Protein AF-A0A8H6Y3A5-F1 (afdb_monomer_lite)

Radius of gyration: 27.06 Å; chains: 1; bounding box: 66×63×68 Å

Sequence (210 aa):
MTRGRFCDFASTPTLYLATLLNFTSILEPTEIQCPPTAQQCVATTQTPPRKKSRDREHKKQVTPEEKEAAKTKRSATEVLQEKKEEWAAGLKPWTGDERMRWPLGTLALFKADAKGAFKLTEAEMLTLPHESIPNSGKSYSYYALSDVKALARRKFLAGASLVDLSADSHVLENAGVQKKHTDNGQRNRGNWGDASTAVRNAVKRARATT

pLDDT: mean 78.1, std 16.85, range [40.88, 96.81]

Structure (mmCIF, N/CA/C/O backbone):
data_AF-A0A8H6Y3A5-F1
#
_entry.id   AF-A0A8H6Y3A5-F1
#
loop_
_atom_site.group_PDB
_atom_site.id
_atom_site.type_symbol
_atom_site.label_atom_id
_atom_site.label_alt_id
_atom_site.label_comp_id
_atom_site.label_asym_id
_atom_site.label_entity_id
_atom_site.label_seq_id
_atom_site.pdbx_PDB_ins_code
_atom_site.Cartn_x
_atom_site.Cartn_y
_atom_site.Cartn_z
_atom_site.occupancy
_atom_site.B_iso_or_equiv
_atom_site.auth_seq_id
_atom_site.auth_comp_id
_atom_site.auth_asym_id
_atom_site.auth_atom_id
_atom_site.pdbx_PDB_model_num
ATOM 1 N N . MET A 1 1 ? -32.053 38.744 0.499 1.00 43.59 1 MET A N 1
ATOM 2 C CA . MET A 1 1 ? -32.072 37.370 1.049 1.00 43.59 1 MET A CA 1
ATOM 3 C C . MET A 1 1 ? -30.645 36.839 1.109 1.00 43.59 1 MET A C 1
ATOM 5 O O . MET A 1 1 ? -29.823 37.186 0.273 1.00 43.59 1 MET A O 1
ATOM 9 N N . THR A 1 2 ? -30.346 36.150 2.199 1.00 44.44 2 THR A N 1
ATOM 10 C CA . THR A 1 2 ? -29.063 35.971 2.900 1.00 44.44 2 THR A CA 1
ATOM 11 C C . THR A 1 2 ? -27.990 35.168 2.147 1.00 44.44 2 THR A C 1
ATOM 13 O O . THR A 1 2 ? -28.204 34.017 1.785 1.00 44.44 2 THR A O 1
ATOM 16 N N . ARG A 1 3 ? -26.786 35.747 2.001 1.00 50.41 3 ARG A N 1
ATOM 17 C CA . ARG A 1 3 ? -25.539 35.034 1.666 1.00 50.41 3 ARG A CA 1
ATOM 18 C C . ARG A 1 3 ? -24.892 34.525 2.961 1.00 50.41 3 ARG A C 1
ATOM 20 O O . ARG A 1 3 ? -24.427 35.332 3.762 1.00 50.41 3 ARG A O 1
ATOM 27 N N . GLY A 1 4 ? -24.872 33.209 3.165 1.00 47.25 4 GLY A N 1
ATOM 28 C CA . GLY A 1 4 ? -24.188 32.556 4.285 1.00 47.25 4 GLY A CA 1
ATOM 29 C C . GLY A 1 4 ? -22.757 32.162 3.917 1.00 47.25 4 GLY A C 1
ATOM 30 O O . GLY A 1 4 ? -22.553 31.339 3.032 1.00 47.25 4 GLY A O 1
ATOM 31 N N . ARG A 1 5 ? -21.776 32.770 4.596 1.00 52.72 5 ARG A N 1
ATOM 32 C CA . ARG A 1 5 ? -20.351 32.400 4.583 1.00 52.72 5 ARG A CA 1
ATOM 33 C C . ARG A 1 5 ? -20.137 31.160 5.459 1.00 52.72 5 ARG A C 1
ATOM 35 O O . ARG A 1 5 ? -20.583 31.157 6.603 1.00 52.72 5 ARG A O 1
ATOM 42 N N . PHE A 1 6 ? -19.427 30.155 4.949 1.00 52.06 6 PHE A N 1
ATOM 43 C CA . PHE A 1 6 ? -18.889 29.046 5.742 1.00 52.06 6 PHE A CA 1
ATOM 44 C C . PHE A 1 6 ? -17.458 29.397 6.159 1.00 52.06 6 PHE A C 1
ATOM 46 O O . PHE A 1 6 ? -16.628 29.704 5.307 1.00 52.06 6 PHE A O 1
ATOM 53 N N . CYS A 1 7 ? -17.201 29.402 7.465 1.00 51.91 7 CYS A N 1
ATOM 54 C CA . CYS A 1 7 ? -15.904 29.707 8.056 1.00 51.91 7 CYS A CA 1
ATOM 55 C C . CYS A 1 7 ? -15.127 28.418 8.353 1.00 51.91 7 CYS A C 1
ATOM 57 O O . CYS A 1 7 ? -15.645 27.525 9.021 1.00 51.91 7 CYS A O 1
ATOM 59 N N . ASP A 1 8 ? -13.894 28.384 7.860 1.00 43.78 8 ASP A N 1
ATOM 60 C CA . ASP A 1 8 ? -12.636 28.000 8.511 1.00 43.78 8 ASP A CA 1
ATOM 61 C C . ASP A 1 8 ? -12.673 27.014 9.693 1.00 43.78 8 ASP A C 1
ATOM 63 O O . ASP A 1 8 ? -13.077 27.319 10.818 1.00 43.78 8 ASP A O 1
ATOM 67 N N . PHE A 1 9 ? -12.113 25.837 9.415 1.00 49.28 9 PHE A N 1
ATOM 68 C CA . PHE A 1 9 ? -11.740 24.785 10.351 1.00 49.28 9 PHE A CA 1
ATOM 69 C C . PHE A 1 9 ? -10.460 25.192 11.100 1.00 49.28 9 PHE A C 1
ATOM 71 O O . PHE A 1 9 ? -9.376 25.269 10.522 1.00 49.28 9 PHE A O 1
ATOM 78 N N . ALA A 1 10 ? -10.593 25.497 12.392 1.00 49.38 10 ALA A N 1
ATOM 79 C CA . ALA A 1 10 ? -9.485 25.895 13.249 1.00 49.38 10 ALA A CA 1
ATOM 80 C C . ALA A 1 10 ? -8.612 24.688 13.635 1.00 49.38 10 ALA A C 1
ATOM 82 O O . ALA A 1 10 ? -9.059 23.755 14.300 1.00 49.38 10 ALA A O 1
ATOM 83 N N . SER A 1 11 ? -7.347 24.768 13.227 1.00 50.06 11 SER A N 1
ATOM 84 C CA . SER A 1 11 ? -6.227 23.913 13.616 1.00 50.06 11 SER A CA 1
ATOM 85 C C . SER A 1 11 ? -5.935 24.035 15.116 1.00 50.06 11 SER A C 1
ATOM 87 O O . SER A 1 11 ? -5.647 25.125 15.609 1.00 50.06 11 SER A O 1
ATOM 89 N N . THR A 1 12 ? -5.975 22.925 15.849 1.00 63.66 12 THR A N 1
ATOM 90 C CA . THR A 1 12 ? -5.508 22.850 17.243 1.00 63.66 12 THR A CA 1
ATOM 91 C C . THR A 1 12 ? -3.985 22.669 17.301 1.00 63.66 12 THR A C 1
ATOM 93 O O . THR A 1 12 ? -3.463 21.854 16.540 1.00 63.66 12 THR A O 1
ATOM 96 N N . PRO A 1 13 ? -3.261 23.370 18.196 1.00 57.88 13 PRO A N 1
ATOM 97 C CA . PRO A 1 13 ? -1.820 23.201 18.363 1.00 57.88 13 PRO A CA 1
ATOM 98 C C . PRO A 1 13 ? -1.478 21.989 19.242 1.00 57.88 13 PRO A C 1
ATOM 100 O O . PRO A 1 13 ? -1.982 21.834 20.355 1.00 57.88 13 PRO A O 1
ATOM 103 N N . THR A 1 14 ? -0.590 21.143 18.726 1.00 60.59 14 THR A N 1
ATOM 104 C CA . THR A 1 14 ? 0.021 20.000 19.411 1.00 60.59 14 THR A CA 1
ATOM 105 C C . THR A 1 14 ? 1.052 20.489 20.430 1.00 60.59 14 THR A C 1
ATOM 107 O O . THR A 1 14 ? 1.975 21.224 20.080 1.00 60.59 14 THR A O 1
ATOM 110 N N . LEU A 1 15 ? 0.909 20.074 21.690 1.00 53.75 15 LEU A N 1
ATOM 111 C CA . LEU A 1 15 ? 1.899 20.303 22.743 1.00 53.75 15 LEU A CA 1
ATOM 112 C C . LEU A 1 15 ? 3.121 19.405 22.499 1.00 53.75 15 LEU A C 1
ATOM 114 O O . LEU A 1 15 ? 3.023 18.182 22.559 1.00 53.75 15 LEU A O 1
ATOM 118 N N . TYR A 1 16 ? 4.265 20.027 22.212 1.00 51.06 16 TYR A N 1
ATOM 119 C CA . TYR A 1 16 ? 5.569 19.374 22.131 1.00 51.06 16 TYR A CA 1
ATOM 120 C C . TYR A 1 16 ? 6.153 19.209 23.542 1.00 51.06 16 TYR A C 1
ATOM 122 O O . TYR A 1 16 ? 6.485 20.191 24.202 1.00 51.06 16 TYR A O 1
ATOM 130 N N . LEU A 1 17 ? 6.307 17.961 23.988 1.00 51.69 17 LEU A N 1
ATOM 131 C CA . LEU A 1 17 ? 7.189 17.597 25.096 1.00 51.69 17 LEU A CA 1
ATOM 132 C C . LEU A 1 17 ? 8.604 17.431 24.530 1.00 51.69 17 LEU A C 1
ATOM 134 O O . LEU A 1 17 ? 8.899 16.444 23.861 1.00 51.69 17 LEU A O 1
ATOM 138 N N . ALA A 1 18 ? 9.460 18.427 24.760 1.00 53.53 18 ALA A N 1
ATOM 139 C CA . ALA A 1 18 ? 10.872 18.378 24.406 1.00 53.53 18 ALA A CA 1
ATOM 140 C C . ALA A 1 18 ? 11.663 17.686 25.526 1.00 53.53 18 ALA A C 1
ATOM 142 O O . ALA A 1 18 ? 11.853 18.234 26.610 1.00 53.53 18 ALA A O 1
ATOM 143 N N . THR A 1 19 ? 12.117 16.466 25.252 1.00 58.34 19 THR A N 1
ATOM 144 C CA . THR A 1 19 ? 13.146 15.767 26.023 1.00 58.34 19 THR A CA 1
ATOM 145 C C . THR A 1 19 ? 14.513 16.399 25.780 1.00 58.34 19 THR A C 1
ATOM 147 O O . THR A 1 19 ? 14.952 16.548 24.640 1.00 58.34 19 THR A O 1
ATOM 150 N N . LEU A 1 20 ? 15.172 16.743 26.884 1.00 52.44 20 LEU A N 1
ATOM 151 C CA . LEU A 1 20 ? 16.552 17.201 26.977 1.00 52.44 20 LEU A CA 1
ATOM 152 C C . LEU A 1 20 ? 17.515 16.075 26.587 1.00 52.44 20 LEU A C 1
ATOM 154 O O . LEU A 1 20 ? 17.529 15.030 27.236 1.00 52.44 20 LEU A O 1
ATOM 158 N N . LEU A 1 21 ? 18.370 16.319 25.595 1.00 61.50 21 LEU A N 1
ATOM 159 C CA . LEU A 1 21 ? 19.626 15.594 25.436 1.00 61.50 21 LEU A CA 1
ATOM 160 C C . LEU A 1 21 ? 20.747 16.595 25.167 1.00 61.50 21 LEU A C 1
ATOM 162 O O . LEU A 1 21 ? 20.741 17.330 24.182 1.00 61.50 21 LEU A O 1
ATOM 166 N N . ASN A 1 22 ? 21.687 16.610 26.108 1.00 53.69 22 ASN A N 1
ATOM 167 C CA . ASN A 1 22 ? 22.949 17.322 26.049 1.00 53.69 22 ASN A CA 1
ATOM 168 C C . ASN A 1 22 ? 23.805 16.745 24.919 1.00 53.69 22 ASN A C 1
ATOM 170 O O . ASN A 1 22 ? 24.130 15.558 24.938 1.00 53.69 22 ASN A O 1
ATOM 174 N N . PHE A 1 23 ? 24.217 17.593 23.980 1.00 51.66 23 PHE A N 1
ATOM 175 C CA . PHE A 1 23 ? 25.294 17.274 23.052 1.00 51.66 23 PHE A CA 1
ATOM 176 C C . PHE A 1 23 ? 26.276 18.444 23.008 1.00 51.66 23 PHE A C 1
ATOM 178 O O . PHE A 1 23 ? 26.045 19.469 22.373 1.00 51.66 23 PHE A O 1
ATOM 185 N N . THR A 1 24 ? 27.362 18.295 23.757 1.00 53.81 24 THR A N 1
ATOM 186 C CA . THR A 1 24 ? 28.540 19.159 23.724 1.00 53.81 24 THR A CA 1
ATOM 187 C C . THR A 1 24 ? 29.537 18.612 22.703 1.00 53.81 24 THR A C 1
ATOM 189 O O . THR A 1 24 ? 30.128 17.557 22.926 1.00 53.81 24 THR A O 1
ATOM 192 N N . SER A 1 25 ? 29.739 19.326 21.597 1.00 50.62 25 SER A N 1
ATOM 193 C CA . SER A 1 25 ? 30.988 19.365 20.809 1.00 50.62 25 SER A CA 1
ATOM 194 C C . SER A 1 25 ? 30.840 20.465 19.759 1.00 50.62 25 SER A C 1
ATOM 196 O O . SER A 1 25 ? 29.969 20.385 18.902 1.00 50.62 25 SER A O 1
ATOM 198 N N . ILE A 1 26 ? 31.463 21.622 19.994 1.00 55.00 26 ILE A N 1
ATOM 199 C CA . ILE A 1 26 ? 32.726 22.034 19.354 1.00 55.00 26 ILE A CA 1
ATOM 200 C C . ILE A 1 26 ? 32.574 22.057 17.832 1.00 55.00 26 ILE A C 1
ATOM 202 O O . ILE A 1 26 ? 32.800 21.051 17.171 1.00 55.00 26 ILE A O 1
ATOM 206 N N . LEU A 1 27 ? 32.208 23.228 17.311 1.00 54.00 27 LEU A N 1
ATOM 207 C CA . LEU A 1 27 ? 32.515 23.686 15.959 1.00 54.00 27 LEU A CA 1
ATOM 208 C C . LEU A 1 27 ? 32.497 25.220 15.965 1.00 54.00 27 LEU A C 1
ATOM 210 O O . LEU A 1 27 ? 31.642 25.855 16.582 1.00 54.00 27 LEU A O 1
ATOM 214 N N . GLU A 1 28 ? 33.533 25.771 15.352 1.00 67.31 28 GLU A N 1
ATOM 215 C CA . GLU A 1 28 ? 33.966 27.163 15.364 1.00 67.31 28 GLU A CA 1
ATOM 216 C C . GLU A 1 28 ? 32.929 28.111 14.729 1.00 67.31 28 GLU A C 1
ATOM 218 O O . GLU A 1 28 ? 32.344 27.775 13.695 1.00 67.31 28 GLU A O 1
ATOM 223 N N . PRO A 1 29 ? 32.697 29.313 15.287 1.00 56.50 29 PRO A N 1
ATOM 224 C CA . PRO A 1 29 ? 31.856 30.311 14.644 1.00 56.50 29 PRO A CA 1
ATOM 225 C C . PRO A 1 29 ? 32.659 31.089 13.593 1.00 56.50 29 PRO A C 1
ATOM 227 O O . PRO A 1 29 ? 33.443 31.976 13.919 1.00 56.50 29 PRO A O 1
ATOM 230 N N . THR A 1 30 ? 32.429 30.795 12.314 1.00 57.53 30 THR A N 1
ATOM 231 C CA . THR A 1 30 ? 32.760 31.730 11.232 1.00 57.53 30 THR A CA 1
ATOM 232 C C . THR A 1 30 ? 31.793 32.911 11.282 1.00 57.53 30 THR A C 1
ATOM 234 O O . THR A 1 30 ? 30.579 32.729 11.164 1.00 57.53 30 THR A O 1
ATOM 237 N N . GLU A 1 31 ? 32.341 34.112 11.464 1.00 54.72 31 GLU A N 1
ATOM 238 C CA . GLU A 1 31 ? 31.632 35.391 11.429 1.00 54.72 31 GLU A CA 1
ATOM 239 C C . GLU A 1 31 ? 30.852 35.555 10.116 1.00 54.72 31 GLU A C 1
ATOM 241 O O . GLU A 1 31 ? 31.429 35.698 9.040 1.00 54.72 31 GLU A O 1
ATOM 246 N N . ILE A 1 32 ? 29.520 35.574 10.205 1.00 60.12 32 ILE A N 1
ATOM 247 C CA . ILE A 1 32 ? 28.658 36.078 9.134 1.00 60.12 32 ILE A CA 1
ATOM 248 C C . ILE A 1 32 ? 28.234 37.490 9.531 1.00 60.12 32 ILE A C 1
ATOM 250 O O . ILE A 1 32 ? 27.371 37.700 10.382 1.00 60.12 32 ILE A O 1
ATOM 254 N N . GLN A 1 33 ? 28.888 38.462 8.902 1.00 44.66 33 GLN A N 1
ATOM 255 C CA . GLN A 1 33 ? 28.543 39.877 8.924 1.00 44.66 33 GLN A CA 1
ATOM 256 C C . GLN A 1 33 ? 27.202 40.085 8.200 1.00 44.66 33 GLN A C 1
ATOM 258 O O . GLN A 1 33 ? 27.115 39.956 6.980 1.00 44.66 33 GLN A O 1
ATOM 263 N N . CYS A 1 34 ? 26.150 40.426 8.944 1.00 47.91 34 CYS A N 1
ATOM 264 C CA . CYS A 1 34 ? 24.905 40.950 8.379 1.00 47.91 34 CYS A CA 1
ATOM 265 C C . CYS A 1 34 ? 24.963 42.490 8.340 1.00 47.91 34 CYS A C 1
ATOM 267 O O . CYS A 1 34 ? 25.256 43.099 9.373 1.00 47.91 34 CYS A O 1
ATOM 269 N N . PRO A 1 35 ? 24.661 43.148 7.204 1.00 66.62 35 PRO A N 1
ATOM 270 C CA . PRO A 1 35 ? 24.569 44.604 7.148 1.00 66.62 35 PRO A CA 1
ATOM 271 C C . PRO A 1 35 ? 23.271 45.119 7.804 1.00 66.62 35 PRO A C 1
ATOM 273 O O . PRO A 1 35 ? 22.222 44.479 7.686 1.00 66.62 35 PRO A O 1
ATOM 276 N N . PRO A 1 36 ? 23.299 46.299 8.454 1.00 59.91 36 PRO A N 1
ATOM 277 C CA . PRO A 1 36 ? 22.103 46.942 8.970 1.00 59.91 36 PRO A CA 1
ATOM 278 C C . PRO A 1 36 ? 21.420 47.725 7.845 1.00 59.91 36 PRO A C 1
ATOM 280 O O . PRO A 1 36 ? 22.005 48.624 7.241 1.00 59.91 36 PRO A O 1
ATOM 283 N N . THR A 1 37 ? 20.153 47.441 7.562 1.00 57.19 37 THR A N 1
ATOM 284 C CA . THR A 1 37 ? 19.307 48.405 6.851 1.00 57.19 37 THR A CA 1
ATOM 285 C C . THR A 1 37 ? 17.960 48.484 7.534 1.00 57.19 37 THR A C 1
ATOM 287 O O . THR A 1 37 ? 17.164 47.549 7.549 1.00 57.19 37 THR A O 1
ATOM 290 N N . ALA A 1 38 ? 17.771 49.642 8.154 1.00 51.81 38 ALA A N 1
ATOM 291 C CA . ALA A 1 38 ? 16.542 50.096 8.750 1.00 51.81 38 ALA A CA 1
ATOM 292 C C . ALA A 1 38 ? 15.437 50.186 7.696 1.00 51.81 38 ALA A C 1
ATOM 294 O O . ALA A 1 38 ? 15.621 50.822 6.662 1.00 51.81 38 ALA A O 1
ATOM 295 N N . GLN A 1 39 ? 14.265 49.651 8.018 1.00 58.00 39 GLN A N 1
ATOM 296 C CA . GLN A 1 39 ? 13.002 50.244 7.602 1.00 58.00 39 GLN A CA 1
ATOM 297 C C . GLN A 1 39 ? 11.949 49.944 8.667 1.00 58.00 39 GLN A C 1
ATOM 299 O O . GLN A 1 39 ? 11.565 48.805 8.923 1.00 58.00 39 GLN A O 1
ATOM 304 N N . GLN A 1 40 ? 11.561 51.019 9.346 1.00 49.81 40 GLN A N 1
ATOM 305 C CA . GLN A 1 40 ? 10.466 51.082 10.296 1.00 49.81 40 GLN A CA 1
ATOM 306 C C . GLN A 1 40 ? 9.151 50.841 9.551 1.00 49.81 40 GLN A C 1
ATOM 308 O O . GLN A 1 40 ? 8.768 51.634 8.695 1.00 49.81 40 GLN A O 1
ATOM 313 N N . CYS A 1 41 ? 8.431 49.786 9.926 1.00 40.88 41 CYS A N 1
ATOM 314 C CA . CYS A 1 41 ? 7.021 49.622 9.596 1.00 40.88 41 CYS A CA 1
ATOM 315 C C . CYS A 1 41 ? 6.220 49.793 10.889 1.00 40.88 41 CYS A C 1
ATOM 317 O O . CYS A 1 41 ? 6.162 48.898 11.731 1.00 40.88 41 CYS A O 1
ATOM 319 N N . VAL A 1 42 ? 5.622 50.971 11.055 1.00 46.62 42 VAL A N 1
ATOM 320 C CA . VAL A 1 42 ? 4.598 51.249 12.066 1.00 46.62 42 VAL A CA 1
ATOM 321 C C . VAL A 1 42 ? 3.342 50.444 11.727 1.00 46.62 42 VAL A C 1
ATOM 323 O O . VAL A 1 42 ? 2.542 50.835 10.882 1.00 46.62 42 VAL A O 1
ATOM 326 N N . ALA A 1 43 ? 3.173 49.293 12.376 1.00 47.19 43 ALA A N 1
ATOM 327 C CA . ALA A 1 43 ? 1.931 48.534 12.333 1.00 47.19 43 ALA A CA 1
ATOM 328 C C . ALA A 1 43 ? 0.981 49.055 13.4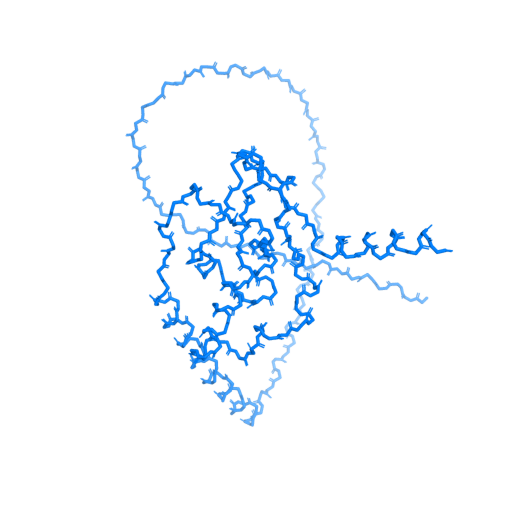20 1.00 47.19 43 ALA A C 1
ATOM 330 O O . ALA A 1 43 ? 1.200 48.871 14.615 1.00 47.19 43 ALA A O 1
ATOM 331 N N . THR A 1 44 ? -0.078 49.727 12.976 1.00 47.69 44 THR A N 1
ATOM 332 C CA . THR A 1 44 ? -1.248 50.117 13.761 1.00 47.69 44 THR A CA 1
ATOM 333 C C . THR A 1 44 ? -1.790 48.930 14.562 1.00 47.69 44 THR A C 1
ATOM 335 O O . THR A 1 44 ? -2.288 47.961 13.991 1.00 47.69 44 THR A O 1
ATOM 338 N N . THR A 1 45 ? -1.745 49.023 15.891 1.00 46.06 45 THR A N 1
ATOM 339 C CA . THR A 1 45 ? -2.420 48.098 16.809 1.00 46.06 45 THR A CA 1
ATOM 340 C C . THR A 1 45 ? -3.936 48.237 16.649 1.00 46.06 45 THR A C 1
ATOM 342 O O . THR A 1 45 ? -4.580 49.018 17.345 1.00 46.06 45 THR A O 1
ATOM 345 N N . GLN A 1 46 ? -4.530 47.493 15.716 1.00 52.94 46 GLN A N 1
ATOM 346 C CA . GLN A 1 46 ? -5.968 47.235 15.722 1.00 52.94 46 GLN A CA 1
ATOM 347 C C . GLN A 1 46 ? -6.221 45.981 16.553 1.00 52.94 46 GLN A C 1
ATOM 349 O O . GLN A 1 46 ? -6.086 44.855 16.081 1.00 52.94 46 GLN A O 1
ATOM 354 N N . THR A 1 47 ? -6.570 46.185 17.819 1.00 54.12 47 THR A N 1
ATOM 355 C CA . THR A 1 47 ? -7.072 45.137 18.707 1.00 54.12 47 THR A CA 1
ATOM 356 C C . THR A 1 47 ? -8.377 44.584 18.119 1.0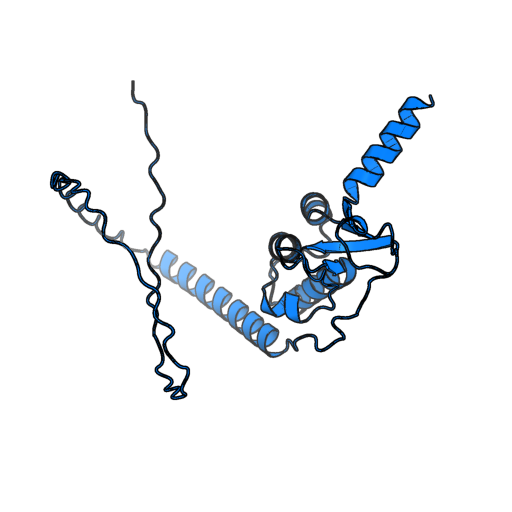0 54.12 47 THR A C 1
ATOM 358 O O . THR A 1 47 ? -9.352 45.334 18.022 1.00 54.12 47 THR A O 1
ATOM 361 N N . PRO A 1 48 ? -8.454 43.306 17.704 1.00 61.38 48 PRO A N 1
ATOM 362 C CA . PRO A 1 48 ? -9.697 42.763 17.176 1.00 61.38 48 PRO A CA 1
ATOM 363 C C . PRO A 1 48 ? -10.740 42.638 18.303 1.00 61.38 48 PRO A C 1
ATOM 365 O O . PRO A 1 48 ? -10.395 42.251 19.425 1.00 61.38 48 PRO A O 1
ATOM 368 N N . PRO A 1 49 ? -12.028 42.930 18.037 1.00 61.41 49 PRO A N 1
ATOM 369 C CA . PRO A 1 49 ? -13.077 42.825 19.042 1.00 61.41 49 PRO A CA 1
ATOM 370 C C . PRO A 1 49 ? -13.215 41.376 19.523 1.00 61.41 49 PRO A C 1
ATOM 372 O O . PRO A 1 49 ? -13.440 40.442 18.748 1.00 61.41 49 PRO A O 1
ATOM 375 N N . ARG A 1 50 ? -13.073 41.197 20.839 1.00 59.84 50 ARG A N 1
ATOM 376 C CA . ARG A 1 50 ? -13.180 39.919 21.549 1.00 59.84 50 ARG A CA 1
ATOM 377 C C . ARG A 1 50 ? -14.570 39.321 21.296 1.00 59.84 50 ARG A C 1
ATOM 379 O O . ARG A 1 50 ? -15.580 39.879 21.722 1.00 59.84 50 ARG A O 1
ATOM 386 N N . LYS A 1 51 ? -14.636 38.199 20.572 1.00 63.50 51 LYS A N 1
ATOM 387 C CA . LYS A 1 51 ? -15.892 37.480 20.302 1.00 63.50 51 LYS A CA 1
ATOM 388 C C . LYS A 1 51 ? -16.523 37.055 21.636 1.00 63.50 51 LYS A C 1
ATOM 390 O O . LYS A 1 51 ? -15.856 36.416 22.447 1.00 63.50 51 LYS A O 1
ATOM 395 N N . LYS A 1 52 ? -17.795 37.414 21.855 1.00 64.56 52 LYS A N 1
ATOM 396 C CA . LYS A 1 52 ? -18.595 36.979 23.012 1.00 64.56 52 LYS A CA 1
ATOM 397 C C . LYS A 1 52 ? -18.580 35.448 23.080 1.00 64.56 52 LYS A C 1
ATOM 399 O O . LYS A 1 52 ? -18.851 34.787 22.076 1.00 64.56 52 LYS A O 1
ATOM 404 N N . SER A 1 53 ? -18.223 34.896 24.238 1.00 60.72 53 SER A N 1
ATOM 405 C CA . SER A 1 53 ? -18.297 33.459 24.498 1.00 60.72 53 SER A CA 1
ATOM 406 C C . SER A 1 53 ? -19.739 33.006 24.302 1.00 60.72 53 SER A C 1
ATOM 408 O O . SER A 1 53 ? -20.632 33.547 24.947 1.00 60.72 53 SER A O 1
ATOM 410 N N . ARG A 1 54 ? -19.974 32.051 23.398 1.00 64.50 54 ARG A N 1
ATOM 411 C CA . ARG A 1 54 ? -21.283 31.402 23.288 1.00 64.50 54 ARG A CA 1
ATOM 412 C C . ARG A 1 54 ? -21.610 30.758 24.632 1.00 64.50 54 ARG A C 1
ATOM 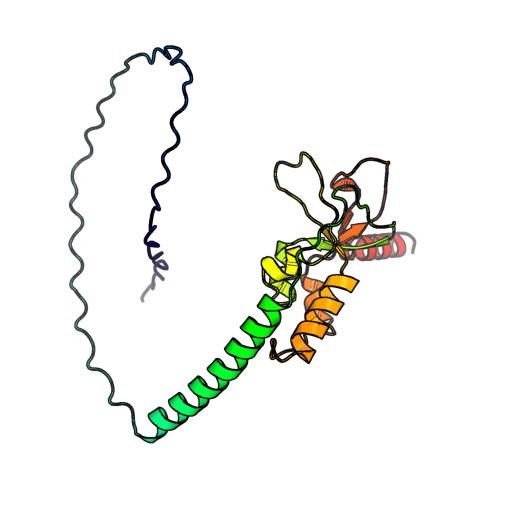414 O O . ARG A 1 54 ? -20.788 29.997 25.149 1.00 64.50 54 ARG A O 1
ATOM 421 N N . ASP A 1 55 ? -22.784 31.070 25.167 1.00 61.16 55 ASP A N 1
ATOM 422 C CA . ASP A 1 55 ? -23.352 30.368 26.310 1.00 61.16 55 ASP A CA 1
ATOM 423 C C . ASP A 1 55 ? -23.355 28.868 26.004 1.00 61.16 55 ASP A C 1
ATOM 425 O O . ASP A 1 55 ? -23.784 28.431 24.933 1.00 61.16 55 ASP A O 1
ATOM 429 N N . ARG A 1 56 ? -22.778 28.073 26.911 1.00 62.56 56 ARG A N 1
ATOM 430 C CA . ARG A 1 56 ? -22.782 26.613 26.794 1.00 62.56 56 ARG A CA 1
ATOM 431 C C . ARG A 1 56 ? -24.233 26.151 26.884 1.00 62.56 56 ARG A C 1
ATOM 433 O O . ARG A 1 56 ? -24.798 26.160 27.974 1.00 62.56 56 ARG A O 1
ATOM 440 N N . GLU A 1 57 ? -24.807 25.730 25.761 1.00 64.81 57 GLU A N 1
ATOM 441 C CA . GLU A 1 57 ? -26.091 25.028 25.741 1.00 64.81 57 GLU A CA 1
ATOM 442 C C . GLU A 1 57 ? -26.077 23.899 26.784 1.00 64.81 57 GLU A C 1
ATOM 444 O O . GLU A 1 57 ? -25.121 23.118 26.881 1.00 64.81 57 GLU A O 1
ATOM 449 N N . HIS A 1 58 ? -27.122 23.851 27.614 1.00 62.34 58 HIS A N 1
ATOM 450 C CA . HIS A 1 58 ? -27.272 22.844 28.657 1.00 62.34 58 HIS A CA 1
ATOM 451 C C . HIS A 1 58 ? -27.203 21.437 28.049 1.00 62.34 58 HIS A C 1
ATOM 453 O O . HIS A 1 58 ? -27.942 21.104 27.123 1.00 62.34 58 HIS A O 1
ATOM 459 N N . LYS A 1 59 ? -26.305 20.599 28.586 1.00 62.16 59 LYS A N 1
ATOM 460 C CA . LYS A 1 59 ? -26.123 19.207 28.154 1.00 62.16 59 LYS A CA 1
ATOM 461 C C . LYS A 1 59 ? -27.460 18.462 28.210 1.00 62.16 59 LYS A C 1
ATOM 463 O O . LYS A 1 59 ? -28.019 18.279 29.290 1.00 62.16 59 LYS A O 1
ATOM 468 N N . LYS A 1 60 ? -27.932 18.004 27.048 1.00 68.00 60 LYS A N 1
ATOM 469 C CA . LYS A 1 60 ? -29.090 17.115 26.904 1.00 68.00 60 LYS A CA 1
ATOM 470 C C . LYS A 1 60 ? -28.874 15.874 27.784 1.00 68.00 60 LYS A C 1
ATOM 472 O O . LYS A 1 60 ? -27.824 15.236 27.697 1.00 68.00 60 LYS A O 1
ATOM 477 N N . GLN A 1 61 ? -29.818 15.577 28.677 1.00 63.16 61 GLN A N 1
ATOM 478 C CA . GLN A 1 61 ? -29.725 14.421 29.571 1.00 63.16 61 GLN A CA 1
ATOM 479 C C . GLN A 1 61 ? -29.798 13.134 28.736 1.00 63.16 61 GLN A C 1
ATOM 481 O O . GLN A 1 61 ? -30.813 12.861 28.103 1.00 63.16 61 GLN A O 1
ATOM 486 N N . VAL A 1 62 ? -28.696 12.383 28.706 1.00 61.66 62 VAL A N 1
ATOM 487 C CA . VAL A 1 62 ? -28.575 11.103 27.991 1.00 61.66 62 VAL A CA 1
ATOM 488 C C . VAL A 1 62 ? -29.492 10.078 28.661 1.00 61.66 62 VAL A C 1
ATOM 490 O O . VAL A 1 62 ? -29.333 9.802 29.857 1.00 61.66 62 VAL A O 1
ATOM 493 N N . THR A 1 63 ? -30.441 9.529 27.903 1.00 68.88 63 THR A N 1
ATOM 494 C CA . THR A 1 63 ? -31.381 8.498 28.365 1.00 68.88 63 THR A CA 1
ATOM 495 C C . THR A 1 63 ? -30.636 7.196 28.699 1.00 68.88 63 THR A C 1
ATOM 497 O O . THR A 1 63 ? -29.552 6.945 28.165 1.00 68.88 63 THR A O 1
ATOM 500 N N . PRO A 1 64 ? -31.155 6.357 29.616 1.00 73.62 64 PRO A N 1
ATOM 501 C CA . PRO A 1 64 ? -30.469 5.129 30.038 1.00 73.62 64 PRO A CA 1
ATOM 502 C C . PRO A 1 64 ? -30.187 4.165 28.873 1.00 73.62 64 PRO A C 1
ATOM 504 O O . PRO A 1 64 ? -29.118 3.564 28.827 1.00 73.62 64 PRO A O 1
ATOM 507 N N . GLU A 1 65 ? -31.071 4.117 27.878 1.00 69.44 65 GLU A N 1
ATOM 508 C CA . GLU A 1 65 ? -30.923 3.298 26.668 1.00 69.44 65 GLU A CA 1
ATOM 509 C C . GLU A 1 65 ? -29.745 3.752 25.776 1.00 69.44 65 GLU A C 1
ATOM 511 O O . GLU A 1 65 ? -28.984 2.939 25.247 1.00 69.44 65 GLU A O 1
ATOM 516 N N . GLU A 1 66 ? -29.494 5.062 25.685 1.00 71.19 66 GLU A N 1
ATOM 517 C CA . GLU A 1 66 ? -28.356 5.612 24.936 1.00 71.19 66 GLU A CA 1
ATOM 518 C C . GLU A 1 66 ? -27.015 5.333 25.647 1.00 71.19 66 GLU A C 1
ATOM 520 O O . GLU A 1 66 ? -25.979 5.159 24.996 1.00 71.19 66 GLU A O 1
ATOM 525 N N . LYS A 1 67 ? -27.022 5.205 26.984 1.00 71.69 67 LYS A N 1
ATOM 526 C CA . LYS A 1 67 ? -25.830 4.817 27.761 1.00 71.69 67 LYS A CA 1
ATOM 527 C C . LYS A 1 67 ? -25.429 3.363 27.520 1.00 71.69 67 LYS A C 1
ATOM 529 O O . LYS A 1 67 ? -24.233 3.078 27.434 1.00 71.69 67 LYS A O 1
ATOM 534 N N . GLU A 1 68 ? -26.391 2.456 27.382 1.00 72.81 68 GLU A N 1
ATOM 535 C CA . GLU A 1 68 ? -26.111 1.045 27.092 1.00 72.81 68 GLU A CA 1
ATOM 536 C C . GLU A 1 68 ? -25.594 0.856 25.662 1.00 72.81 68 GLU A C 1
ATOM 538 O O . GLU A 1 68 ? -24.566 0.204 25.461 1.00 72.81 68 GLU A O 1
ATOM 543 N N . ALA A 1 69 ? -26.201 1.535 24.682 1.00 72.38 69 ALA A N 1
ATOM 544 C CA . ALA A 1 69 ? -25.707 1.558 23.304 1.00 72.38 69 ALA A CA 1
ATOM 545 C C . ALA A 1 69 ? -24.298 2.175 23.186 1.00 72.38 69 ALA A C 1
ATOM 547 O O . ALA A 1 69 ? -23.496 1.776 22.340 1.00 72.38 69 ALA A O 1
ATOM 548 N N . ALA A 1 70 ? -23.959 3.147 24.036 1.00 72.81 70 ALA A N 1
ATOM 549 C CA . ALA A 1 70 ? -22.604 3.684 24.100 1.00 72.81 70 ALA A CA 1
ATOM 550 C C . ALA A 1 70 ? -21.605 2.673 24.692 1.00 72.81 70 ALA A C 1
ATOM 552 O O . ALA A 1 70 ? -20.462 2.609 24.237 1.00 72.81 70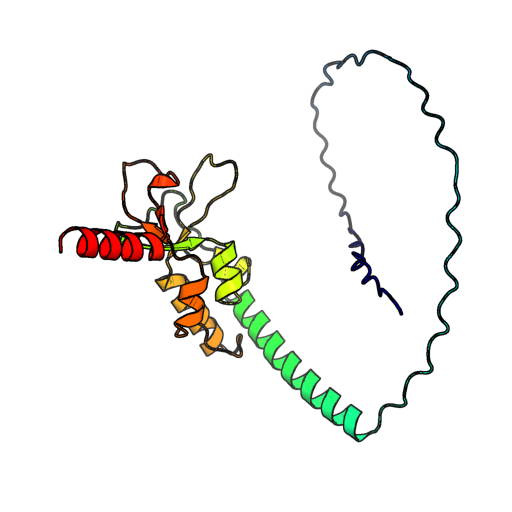 ALA A O 1
ATOM 553 N N . LYS A 1 71 ? -22.017 1.864 25.676 1.00 76.19 71 LYS A N 1
ATOM 554 C CA . LYS A 1 71 ? -21.160 0.849 26.311 1.00 76.19 71 LYS A CA 1
ATOM 555 C C . LYS A 1 71 ? -20.836 -0.311 25.361 1.00 76.19 71 LYS A C 1
ATOM 557 O O . LYS A 1 71 ? -19.686 -0.749 25.299 1.00 76.19 71 LYS A O 1
ATOM 562 N N . THR A 1 72 ? -21.809 -0.766 24.576 1.00 73.94 72 THR A N 1
ATOM 563 C CA . THR A 1 72 ? -21.593 -1.819 23.566 1.00 73.94 72 THR A CA 1
ATOM 564 C C . THR A 1 72 ? -20.685 -1.345 22.430 1.00 73.94 72 THR A C 1
ATOM 566 O O . THR A 1 72 ? -19.793 -2.071 22.003 1.00 73.94 72 THR A O 1
ATOM 569 N N . LYS A 1 73 ? -20.818 -0.086 21.994 1.00 80.25 73 LYS A N 1
ATOM 570 C CA . LYS A 1 73 ? -19.907 0.504 20.999 1.00 80.25 73 LYS A CA 1
ATOM 571 C C . LYS A 1 73 ? -18.469 0.614 21.509 1.00 80.25 73 LYS A C 1
ATOM 573 O O . LYS A 1 73 ? -17.549 0.328 20.753 1.00 80.25 73 LYS A O 1
ATOM 578 N N . ARG A 1 74 ? -18.271 1.000 22.776 1.00 79.75 74 ARG A N 1
ATOM 579 C CA . ARG A 1 74 ? -16.930 1.112 23.384 1.00 79.75 74 ARG A CA 1
ATOM 580 C C . ARG A 1 74 ? -16.224 -0.235 23.480 1.00 79.75 74 ARG A C 1
ATOM 582 O O . ARG A 1 74 ? -15.106 -0.361 22.997 1.00 79.75 74 ARG A O 1
ATOM 589 N N . SER A 1 75 ? -16.913 -1.244 24.005 1.00 79.50 75 SER A N 1
ATOM 590 C CA . SER A 1 75 ? -16.357 -2.602 24.089 1.00 79.50 75 SER A CA 1
ATOM 591 C C . SER A 1 75 ? -16.017 -3.172 22.707 1.00 79.50 75 SER A C 1
ATOM 593 O O . SER A 1 75 ? -14.950 -3.747 22.527 1.00 79.50 75 SER A O 1
ATOM 595 N N . ALA A 1 76 ? -16.848 -2.929 21.687 1.00 80.88 76 ALA A N 1
ATOM 596 C CA . ALA A 1 76 ? -16.514 -3.317 20.314 1.00 80.88 76 ALA A CA 1
ATOM 597 C C . ALA A 1 76 ? -15.264 -2.591 19.771 1.00 80.88 76 ALA A C 1
ATOM 599 O O . ALA A 1 76 ? -14.464 -3.190 19.051 1.00 80.88 76 ALA A O 1
ATOM 600 N N . THR A 1 77 ? -15.068 -1.310 20.107 1.00 85.50 77 THR A N 1
ATOM 601 C CA . THR A 1 77 ? -13.860 -0.574 19.697 1.00 85.50 77 THR A CA 1
ATOM 602 C C . THR A 1 77 ? -12.601 -1.021 20.430 1.00 85.50 77 THR A C 1
ATOM 604 O O . THR A 1 77 ? -11.542 -1.030 19.808 1.00 85.50 77 THR A O 1
ATOM 607 N N . GLU A 1 78 ? -12.713 -1.419 21.699 1.00 90.38 78 GLU A N 1
ATOM 608 C CA . GLU A 1 78 ? -11.594 -1.925 22.507 1.00 90.38 78 GLU A CA 1
ATOM 609 C C . GLU A 1 78 ? -11.034 -3.215 21.900 1.00 90.38 78 GLU A C 1
ATOM 611 O O . GLU A 1 78 ? -9.846 -3.276 21.594 1.00 90.38 78 GLU A O 1
ATOM 616 N N . VAL A 1 79 ? -11.900 -4.177 21.560 1.00 89.06 79 VAL A N 1
ATOM 617 C CA . VAL A 1 79 ? -11.481 -5.430 20.901 1.00 89.06 79 VAL A CA 1
ATOM 618 C C . VAL A 1 79 ? -10.751 -5.159 19.579 1.00 89.06 79 VAL A C 1
ATOM 620 O O . VAL A 1 79 ? -9.734 -5.781 19.274 1.00 89.06 79 VAL A O 1
ATOM 623 N N . LEU A 1 80 ? -11.233 -4.203 18.776 1.00 89.75 80 LEU A N 1
ATOM 624 C CA . LEU A 1 80 ? -10.560 -3.827 17.527 1.00 89.75 80 LEU A CA 1
ATOM 625 C C . LEU A 1 80 ? -9.223 -3.125 17.761 1.00 89.75 80 LEU A C 1
ATOM 627 O O . LEU A 1 80 ? -8.331 -3.220 16.917 1.00 89.75 80 LEU A O 1
ATOM 631 N N . GLN A 1 81 ? -9.094 -2.372 18.850 1.00 91.06 81 GLN A N 1
ATOM 632 C CA . GLN A 1 81 ? -7.851 -1.703 19.200 1.00 91.06 81 GLN A CA 1
ATOM 633 C C . GLN A 1 81 ? -6.799 -2.722 19.640 1.00 91.06 81 GLN A C 1
ATOM 635 O O . GLN A 1 81 ? -5.703 -2.705 19.087 1.00 91.06 81 GLN A O 1
ATOM 640 N N . GLU A 1 82 ? -7.156 -3.662 20.513 1.00 93.31 82 GLU A N 1
ATOM 641 C CA . GLU A 1 82 ? -6.275 -4.758 20.931 1.00 93.31 82 GLU A CA 1
ATOM 642 C C . GLU A 1 82 ? -5.770 -5.550 19.718 1.00 93.31 82 GLU A C 1
ATOM 644 O O . GLU A 1 82 ? -4.567 -5.739 19.550 1.00 93.31 82 GLU A O 1
ATOM 649 N N . LYS A 1 83 ? -6.658 -5.908 18.778 1.00 93.19 83 LYS A N 1
ATOM 650 C CA . LYS A 1 83 ? -6.259 -6.599 17.537 1.00 93.19 83 LYS A CA 1
ATOM 651 C C . LYS A 1 83 ? -5.320 -5.772 16.661 1.00 93.19 83 LYS A C 1
ATOM 653 O O . LYS A 1 83 ? -4.432 -6.327 16.014 1.00 93.19 83 LYS A O 1
ATOM 658 N N . LYS A 1 84 ? -5.488 -4.447 16.620 1.00 92.69 84 LYS A N 1
ATOM 659 C CA . LYS A 1 84 ? -4.573 -3.550 15.894 1.00 92.69 84 LYS A CA 1
ATOM 660 C C . LYS A 1 84 ? -3.216 -3.442 16.575 1.00 92.69 84 LYS A C 1
ATOM 662 O O . LYS A 1 84 ? -2.216 -3.355 15.869 1.00 92.69 84 LYS A O 1
ATOM 667 N N . GLU A 1 85 ? -3.177 -3.439 17.902 1.00 93.25 85 GLU A N 1
ATOM 668 C CA . GLU A 1 85 ? -1.943 -3.397 18.687 1.00 93.25 85 GLU A CA 1
ATOM 669 C C . GLU A 1 85 ? -1.167 -4.713 18.555 1.00 93.25 85 GLU A C 1
ATOM 671 O O . GLU A 1 85 ? 0.016 -4.684 18.217 1.00 93.25 85 GLU A O 1
ATOM 676 N N . GLU A 1 86 ? -1.843 -5.859 18.688 1.00 94.25 86 GLU A N 1
ATOM 677 C CA . GLU A 1 86 ? -1.279 -7.192 18.423 1.00 94.25 86 GLU A CA 1
ATOM 678 C C . GLU A 1 86 ? -0.708 -7.284 17.001 1.00 94.25 86 GLU A C 1
ATOM 680 O O . GLU A 1 86 ? 0.422 -7.734 16.790 1.00 94.25 86 GLU A O 1
ATOM 685 N N . TRP A 1 87 ? -1.474 -6.810 16.014 1.00 95.38 87 TRP A N 1
ATOM 686 C CA . TRP A 1 87 ? -1.034 -6.759 14.625 1.00 95.38 87 TRP A CA 1
ATOM 687 C C . TRP A 1 87 ? 0.199 -5.869 14.455 1.00 95.38 87 TRP A C 1
ATOM 689 O O . TRP A 1 87 ? 1.173 -6.297 13.840 1.00 95.38 87 TRP A O 1
ATOM 699 N N . ALA A 1 88 ? 0.188 -4.659 15.023 1.00 93.19 88 ALA A N 1
ATOM 700 C CA . ALA A 1 88 ? 1.293 -3.713 14.922 1.00 93.19 88 ALA A CA 1
ATOM 701 C C . ALA A 1 88 ? 2.576 -4.230 15.590 1.00 93.19 88 ALA A C 1
ATOM 703 O O . ALA A 1 88 ? 3.658 -4.042 15.039 1.00 93.19 88 ALA A O 1
ATOM 704 N N . ALA A 1 89 ? 2.468 -4.921 16.727 1.00 92.75 89 ALA A N 1
ATOM 705 C CA . ALA A 1 89 ? 3.605 -5.527 17.416 1.00 92.75 89 ALA A CA 1
ATOM 706 C C . ALA A 1 89 ? 4.234 -6.684 16.617 1.00 92.75 89 ALA A C 1
ATOM 708 O O . ALA A 1 89 ? 5.441 -6.911 16.691 1.00 92.75 89 ALA A O 1
ATOM 709 N N . GLY A 1 90 ? 3.434 -7.403 15.823 1.00 91.50 90 GLY A N 1
ATOM 710 C CA . GLY A 1 90 ? 3.908 -8.486 14.957 1.00 91.50 90 GLY A CA 1
ATOM 711 C C . GLY A 1 90 ? 4.614 -8.023 13.676 1.00 91.50 90 GLY A C 1
ATOM 712 O O . GLY A 1 90 ? 5.194 -8.846 12.959 1.00 91.50 90 GLY A O 1
ATOM 713 N N . LEU A 1 91 ? 4.568 -6.728 13.357 1.00 93.75 91 LEU A N 1
ATOM 714 C CA . LEU A 1 91 ? 5.164 -6.175 12.146 1.00 93.75 91 LEU A CA 1
ATOM 715 C C . LEU A 1 91 ? 6.674 -6.004 12.311 1.00 93.75 91 LEU A C 1
ATOM 717 O O . LEU A 1 91 ? 7.155 -5.238 13.141 1.00 93.75 91 LEU A O 1
ATOM 721 N N . LYS A 1 92 ? 7.430 -6.688 11.453 1.00 92.50 92 LYS A N 1
ATOM 722 C CA . LYS A 1 92 ? 8.876 -6.505 11.336 1.00 92.50 92 LYS A CA 1
ATOM 723 C C . LYS A 1 92 ? 9.162 -5.551 10.176 1.00 92.50 92 LYS A C 1
ATOM 725 O O . LYS A 1 92 ? 8.711 -5.839 9.064 1.00 92.50 92 LYS A O 1
ATOM 730 N N . PRO A 1 93 ? 9.880 -4.437 10.407 1.00 92.81 93 PRO A N 1
ATOM 731 C CA . PRO A 1 93 ? 10.334 -3.572 9.328 1.00 92.81 93 PRO A CA 1
ATOM 732 C C . PRO A 1 93 ? 11.112 -4.372 8.287 1.00 92.81 93 PRO A C 1
ATOM 734 O O . PRO A 1 93 ? 11.847 -5.303 8.621 1.00 92.81 93 PRO A O 1
ATOM 737 N N . TRP A 1 94 ? 10.947 -4.010 7.021 1.00 93.31 94 TRP A N 1
ATOM 738 C CA . TRP A 1 94 ? 11.705 -4.626 5.950 1.00 93.31 94 TRP A CA 1
ATOM 739 C C . TRP A 1 94 ? 13.156 -4.148 6.009 1.00 93.31 94 TRP A C 1
ATOM 741 O O . TRP A 1 94 ? 13.429 -2.955 5.915 1.00 93.31 94 TRP A O 1
ATOM 751 N N . THR A 1 95 ? 14.083 -5.090 6.160 1.00 89.81 95 THR A N 1
ATOM 752 C CA . THR A 1 95 ? 15.534 -4.850 6.216 1.00 89.81 95 THR A CA 1
ATOM 753 C C . THR A 1 95 ? 16.226 -5.274 4.919 1.00 89.81 95 THR A C 1
ATOM 755 O O . THR A 1 95 ? 17.341 -5.789 4.951 1.00 89.81 95 THR A O 1
ATOM 758 N N . GLY A 1 96 ? 15.527 -5.184 3.785 1.00 83.94 96 GLY A N 1
ATOM 759 C CA . GLY A 1 96 ? 16.083 -5.577 2.493 1.00 83.94 96 GLY A CA 1
ATOM 760 C C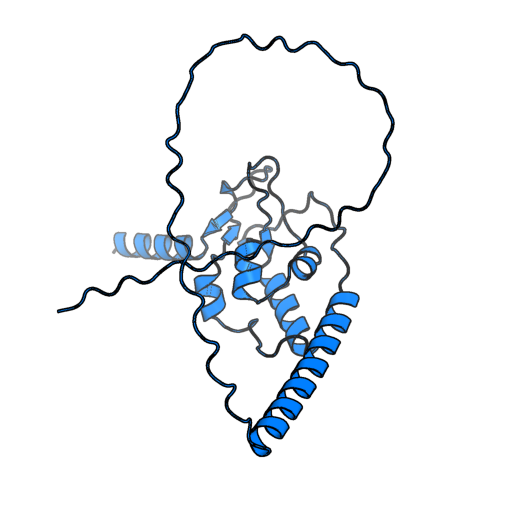 . GLY A 1 96 ? 16.953 -4.495 1.860 1.00 83.94 96 GLY A C 1
ATOM 761 O O . GLY A 1 96 ? 17.039 -3.366 2.343 1.00 83.94 96 GLY A O 1
ATOM 762 N N . ASP A 1 97 ? 17.589 -4.856 0.748 1.00 84.94 97 ASP A N 1
ATOM 763 C CA . ASP A 1 97 ? 18.492 -3.963 0.035 1.00 84.94 97 ASP A CA 1
ATOM 764 C C . ASP A 1 97 ? 17.753 -2.752 -0.542 1.00 84.94 97 ASP A C 1
ATOM 766 O O . ASP A 1 97 ? 16.874 -2.883 -1.395 1.00 84.94 97 ASP A O 1
ATOM 770 N N . GLU A 1 98 ? 18.223 -1.546 -0.220 1.00 83.25 98 GLU A N 1
ATOM 771 C CA . GLU A 1 98 ? 17.773 -0.310 -0.881 1.00 83.25 98 GLU A CA 1
ATOM 772 C C . GLU A 1 98 ? 18.058 -0.314 -2.390 1.00 83.25 98 GLU A C 1
ATOM 774 O O . GLU A 1 98 ? 17.554 0.521 -3.139 1.00 83.25 98 GLU A O 1
ATOM 779 N N . ARG A 1 99 ? 18.912 -1.236 -2.855 1.00 87.06 99 ARG A N 1
ATOM 780 C CA . ARG A 1 99 ? 19.249 -1.464 -4.265 1.00 87.06 99 ARG A CA 1
ATOM 781 C C . ARG A 1 99 ? 18.225 -2.315 -5.011 1.00 87.06 99 ARG A C 1
ATOM 783 O O . ARG A 1 99 ? 18.369 -2.464 -6.225 1.00 87.06 99 ARG A O 1
ATOM 790 N N . MET A 1 100 ? 17.206 -2.825 -4.319 1.00 92.12 100 MET A N 1
ATOM 791 C CA . MET A 1 100 ? 16.135 -3.617 -4.909 1.00 92.12 100 MET A CA 1
ATOM 792 C C . MET A 1 100 ? 15.493 -2.894 -6.098 1.00 92.12 100 MET A C 1
ATOM 794 O O . MET A 1 100 ? 15.272 -1.679 -6.082 1.00 92.12 100 MET A O 1
ATOM 798 N N . ARG A 1 101 ? 15.189 -3.671 -7.141 1.00 93.50 101 ARG A N 1
ATOM 799 C CA . ARG A 1 101 ? 14.457 -3.220 -8.322 1.00 93.50 101 ARG A CA 1
ATOM 800 C C . ARG A 1 101 ? 13.358 -4.206 -8.644 1.00 93.50 101 ARG A C 1
ATOM 802 O O . ARG A 1 101 ? 13.587 -5.413 -8.660 1.00 93.50 101 ARG A O 1
ATOM 809 N N . TRP A 1 102 ? 12.185 -3.682 -8.960 1.00 95.31 102 TRP A N 1
ATOM 810 C CA . TRP A 1 102 ? 11.089 -4.502 -9.448 1.00 95.31 102 TRP A CA 1
ATOM 811 C C . TRP A 1 102 ? 11.340 -4.947 -10.894 1.00 95.31 102 TRP A C 1
ATOM 813 O O . TRP A 1 102 ? 11.930 -4.186 -11.668 1.00 95.31 102 TRP A O 1
ATOM 823 N N . PRO A 1 103 ? 10.884 -6.142 -11.303 1.00 95.50 103 PRO A N 1
ATOM 824 C CA . PRO A 1 103 ? 10.960 -6.559 -12.696 1.00 95.50 103 PRO A CA 1
ATOM 825 C C . PRO A 1 103 ? 10.032 -5.715 -13.583 1.00 95.50 103 PRO A C 1
ATOM 827 O O . PRO A 1 103 ? 9.082 -5.075 -13.112 1.00 95.50 103 PRO A O 1
ATOM 830 N N . LEU A 1 104 ? 10.299 -5.716 -14.890 1.00 95.69 104 LEU A N 1
ATOM 831 C CA . LEU A 1 104 ? 9.447 -5.050 -15.877 1.00 95.69 104 LEU A CA 1
ATOM 832 C C . LEU A 1 104 ? 8.016 -5.595 -15.826 1.00 95.69 104 LEU A C 1
ATOM 834 O O . LEU A 1 104 ? 7.786 -6.778 -15.596 1.00 95.69 104 LEU A O 1
ATOM 838 N N . GLY A 1 105 ? 7.041 -4.716 -16.046 1.00 94.31 105 GLY A N 1
ATOM 839 C CA . GLY A 1 105 ? 5.624 -5.061 -16.011 1.00 94.31 105 GLY A CA 1
ATOM 840 C C . GLY A 1 105 ? 4.999 -5.088 -14.615 1.00 94.31 105 GLY A C 1
ATOM 841 O O . GLY A 1 105 ? 3.773 -5.164 -14.534 1.00 94.31 105 GLY A O 1
ATOM 842 N N . THR A 1 106 ? 5.792 -4.957 -13.546 1.00 96.50 106 THR A N 1
ATOM 843 C CA . THR A 1 106 ? 5.282 -4.880 -12.169 1.00 96.50 106 THR A CA 1
ATOM 844 C C . THR A 1 106 ? 4.334 -3.697 -12.007 1.00 96.50 106 THR A C 1
ATOM 846 O O . THR A 1 106 ? 4.646 -2.577 -12.421 1.00 96.50 106 THR A O 1
ATOM 849 N N . LEU A 1 107 ? 3.181 -3.954 -11.389 1.00 95.25 107 LEU A N 1
ATOM 850 C CA . LEU A 1 107 ? 2.247 -2.923 -10.951 1.00 95.25 107 LEU A CA 1
ATOM 851 C C . LEU A 1 107 ? 2.613 -2.495 -9.534 1.00 95.25 107 LEU A C 1
ATOM 853 O O . LEU A 1 107 ? 2.750 -3.342 -8.653 1.00 95.25 107 LEU A O 1
ATOM 857 N N . ALA A 1 108 ? 2.750 -1.196 -9.310 1.00 95.94 108 ALA A N 1
ATOM 858 C CA . ALA A 1 108 ? 3.120 -0.629 -8.027 1.00 95.94 108 ALA A CA 1
ATOM 859 C C . ALA A 1 108 ? 2.286 0.607 -7.689 1.00 95.94 108 ALA A C 1
ATOM 861 O O . ALA A 1 108 ? 1.632 1.208 -8.542 1.00 95.94 108 ALA A O 1
ATOM 862 N N . LEU A 1 109 ? 2.333 0.986 -6.420 1.00 95.56 109 LEU A N 1
ATOM 863 C CA . LEU A 1 109 ? 1.680 2.159 -5.863 1.00 95.56 109 LEU A CA 1
ATOM 864 C C . LEU A 1 109 ? 2.697 3.044 -5.154 1.00 95.56 109 LEU A C 1
ATOM 866 O O . LEU A 1 109 ? 3.677 2.554 -4.583 1.00 95.56 109 LEU A O 1
ATOM 870 N N . PHE A 1 110 ? 2.425 4.347 -5.134 1.00 94.44 110 PHE A N 1
ATOM 871 C CA . PHE A 1 110 ? 3.125 5.248 -4.232 1.00 94.44 110 PHE A CA 1
ATOM 872 C C . PHE A 1 110 ? 2.689 5.005 -2.788 1.00 94.44 110 PHE A C 1
ATOM 874 O O . PHE A 1 110 ? 1.552 4.614 -2.515 1.00 94.44 110 PHE A O 1
ATOM 881 N N . LYS A 1 111 ? 3.581 5.318 -1.840 1.00 94.81 111 LYS A N 1
ATOM 882 C CA . LYS A 1 111 ? 3.301 5.229 -0.397 1.00 94.81 111 LYS A CA 1
ATOM 883 C C . LYS A 1 111 ? 1.978 5.895 -0.002 1.00 94.81 111 LYS A C 1
ATOM 885 O O . LYS A 1 111 ? 1.199 5.316 0.748 1.00 94.81 111 LYS A O 1
ATOM 890 N N . ALA A 1 112 ? 1.746 7.121 -0.477 1.00 93.38 112 ALA A N 1
ATOM 891 C CA . ALA A 1 112 ? 0.562 7.905 -0.130 1.00 93.38 112 ALA A CA 1
ATOM 892 C C . ALA A 1 112 ? -0.726 7.247 -0.647 1.00 93.38 112 ALA A C 1
ATOM 894 O O . ALA A 1 112 ? -1.679 7.086 0.117 1.00 93.38 112 ALA A O 1
ATOM 895 N N . ASP A 1 113 ? -0.709 6.796 -1.901 1.00 94.31 113 ASP A N 1
ATOM 896 C CA . ASP A 1 113 ? -1.865 6.169 -2.537 1.00 94.31 113 ASP A CA 1
ATOM 897 C C . ASP A 1 113 ? -2.182 4.814 -1.899 1.00 94.31 113 ASP A C 1
ATOM 899 O O . ASP A 1 113 ? -3.334 4.545 -1.569 1.00 94.31 113 ASP A O 1
ATOM 903 N N . ALA A 1 114 ? -1.163 3.997 -1.610 1.00 94.94 114 ALA A N 1
ATOM 904 C CA . ALA A 1 114 ? -1.337 2.724 -0.911 1.00 94.94 114 ALA A CA 1
ATOM 905 C C . ALA A 1 114 ? -1.955 2.904 0.490 1.00 94.94 114 ALA A C 1
ATOM 907 O O . ALA A 1 114 ? -2.905 2.199 0.838 1.00 94.94 114 ALA A O 1
ATOM 908 N N . LYS A 1 115 ? -1.478 3.888 1.275 1.00 95.38 115 LYS A N 1
ATOM 909 C CA . LYS A 1 115 ? -2.057 4.230 2.591 1.00 95.38 115 LYS A CA 1
ATOM 910 C C . LYS A 1 115 ? -3.525 4.645 2.460 1.00 95.38 115 LYS A C 1
ATOM 912 O O . LYS A 1 115 ? -4.371 4.171 3.219 1.00 95.38 115 LYS A O 1
ATOM 917 N N . GLY A 1 116 ? -3.833 5.520 1.501 1.00 93.50 116 GLY A N 1
ATOM 918 C CA . GLY A 1 116 ? -5.184 6.039 1.282 1.00 93.50 116 GLY A CA 1
ATOM 919 C C . GLY A 1 116 ? -6.178 4.970 0.821 1.00 93.50 116 GLY A C 1
ATOM 920 O O . GLY A 1 116 ? -7.285 4.893 1.369 1.00 93.50 116 GLY A O 1
ATOM 921 N N . ALA A 1 117 ? -5.753 4.143 -0.136 1.00 93.44 117 ALA A N 1
ATOM 922 C CA . ALA A 1 117 ? -6.549 3.110 -0.792 1.00 93.44 117 ALA A CA 1
ATOM 923 C C . ALA A 1 117 ? -6.830 1.912 0.127 1.00 93.44 117 ALA A C 1
ATOM 925 O O . ALA A 1 117 ? -7.982 1.520 0.283 1.00 93.44 117 ALA A O 1
ATOM 926 N N . PHE A 1 118 ? -5.807 1.378 0.803 1.00 94.25 118 PHE A N 1
ATOM 927 C CA . PHE A 1 118 ? -5.925 0.153 1.611 1.00 94.25 118 PHE A CA 1
ATOM 928 C C . PHE A 1 118 ? -6.039 0.406 3.120 1.00 94.25 118 PHE A C 1
ATOM 930 O O . PHE A 1 118 ? -6.033 -0.539 3.907 1.00 94.25 118 PHE A O 1
ATOM 937 N N . LYS A 1 119 ? -6.126 1.676 3.545 1.00 94.12 119 LYS A N 1
ATOM 938 C CA . LYS A 1 119 ? -6.147 2.082 4.967 1.00 94.12 119 LYS A CA 1
ATOM 939 C C . LYS A 1 119 ? -4.980 1.477 5.757 1.00 94.12 119 LYS A C 1
ATOM 941 O O . LYS A 1 119 ? -5.132 1.008 6.892 1.00 94.12 119 LYS A O 1
ATOM 946 N N . LEU A 1 120 ? -3.807 1.489 5.129 1.00 95.31 120 LEU A N 1
ATOM 947 C CA . LEU A 1 120 ? -2.563 1.026 5.730 1.00 95.31 120 LEU A CA 1
ATOM 948 C C . LEU A 1 120 ? -1.870 2.162 6.489 1.00 95.31 120 LEU A C 1
ATOM 950 O O . LEU A 1 120 ? -1.932 3.332 6.102 1.00 95.31 120 LEU A O 1
ATOM 954 N N . THR A 1 121 ? -1.214 1.815 7.590 1.00 95.25 121 THR A N 1
ATOM 955 C CA . THR A 1 121 ? -0.417 2.739 8.397 1.00 95.25 121 THR A CA 1
ATOM 956 C C . THR A 1 121 ? 0.984 2.895 7.816 1.00 95.25 121 THR A C 1
ATOM 958 O O . THR A 1 121 ? 1.422 2.156 6.938 1.00 95.25 121 THR A O 1
ATOM 961 N N . GLU A 1 122 ? 1.722 3.892 8.296 1.00 94.81 122 GLU A N 1
ATOM 962 C CA . GLU A 1 122 ? 3.100 4.102 7.856 1.00 94.81 122 GLU A CA 1
ATOM 963 C C . GLU A 1 122 ? 4.032 2.953 8.245 1.00 94.81 122 GLU A C 1
ATOM 965 O O . GLU A 1 122 ? 4.831 2.516 7.421 1.00 94.81 122 GLU A O 1
ATOM 970 N N . ALA A 1 123 ? 3.886 2.445 9.471 1.00 94.88 123 ALA A N 1
ATOM 971 C CA . ALA A 1 123 ? 4.657 1.316 9.975 1.00 94.88 123 ALA A CA 1
ATOM 972 C C . ALA A 1 123 ? 4.399 0.045 9.151 1.00 94.88 123 ALA A C 1
ATOM 974 O O . ALA A 1 123 ? 5.340 -0.656 8.796 1.00 94.88 123 ALA A O 1
ATOM 975 N N . GLU A 1 124 ? 3.141 -0.198 8.765 1.00 96.06 124 GLU A N 1
ATOM 976 C CA . GLU A 1 124 ? 2.761 -1.291 7.862 1.00 96.06 124 GLU A CA 1
ATOM 977 C C . GLU A 1 124 ? 3.464 -1.174 6.508 1.00 96.06 124 GLU A C 1
ATOM 979 O O . GLU A 1 124 ? 4.048 -2.146 6.034 1.00 96.06 124 GLU A O 1
ATOM 984 N N . MET A 1 125 ? 3.488 0.019 5.909 1.00 96.19 125 MET A N 1
ATOM 985 C CA . MET A 1 125 ? 4.174 0.226 4.630 1.00 96.19 125 MET A CA 1
ATOM 986 C C . MET A 1 125 ? 5.682 -0.038 4.719 1.00 96.19 125 MET A C 1
ATOM 988 O O . MET A 1 125 ? 6.262 -0.548 3.768 1.00 96.19 125 MET A O 1
ATOM 992 N N . LEU A 1 126 ? 6.326 0.269 5.848 1.00 93.88 126 LEU A N 1
ATOM 993 C CA . LEU A 1 126 ? 7.760 0.012 6.045 1.00 93.88 126 LEU A CA 1
ATOM 994 C C . LEU A 1 126 ? 8.103 -1.478 6.177 1.00 93.88 126 LEU A C 1
ATOM 996 O O . LEU A 1 126 ? 9.271 -1.837 6.072 1.00 93.88 126 LEU A O 1
ATOM 1000 N N . THR A 1 127 ? 7.115 -2.353 6.380 1.00 96.06 127 THR A N 1
ATOM 1001 C CA . THR A 1 127 ? 7.330 -3.812 6.365 1.00 96.06 127 THR A CA 1
ATOM 1002 C C . THR A 1 127 ? 7.404 -4.404 4.965 1.00 96.06 127 THR A C 1
ATOM 1004 O O . THR A 1 127 ? 7.773 -5.568 4.808 1.00 96.06 127 THR A O 1
ATOM 1007 N N . LEU A 1 128 ? 7.040 -3.625 3.944 1.00 96.19 128 LEU A N 1
ATOM 1008 C CA . LEU A 1 128 ? 6.998 -4.094 2.571 1.00 96.19 128 LEU A CA 1
ATOM 1009 C C . LEU A 1 128 ? 8.292 -3.765 1.818 1.00 96.19 128 LEU A C 1
ATOM 1011 O O . LEU A 1 128 ? 8.850 -2.670 1.987 1.00 96.19 128 LEU A O 1
ATOM 1015 N N . PRO A 1 129 ? 8.720 -4.666 0.915 1.00 95.94 129 PRO A N 1
ATOM 1016 C CA . PRO A 1 129 ? 9.747 -4.353 -0.060 1.00 95.94 129 PRO A CA 1
ATOM 1017 C C . PRO A 1 129 ? 9.349 -3.152 -0.911 1.00 95.94 129 PRO A C 1
ATOM 1019 O O . PRO A 1 129 ? 8.194 -3.020 -1.332 1.00 95.94 129 PRO A O 1
ATOM 1022 N N . HIS A 1 130 ? 10.304 -2.261 -1.164 1.00 94.75 130 HIS A N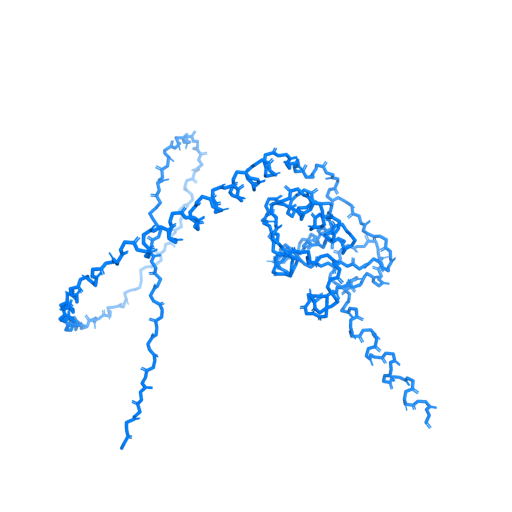 1
ATOM 1023 C CA . HIS A 1 130 ? 10.060 -1.089 -1.990 1.00 94.75 130 HIS A CA 1
ATOM 1024 C C . HIS A 1 130 ? 11.282 -0.678 -2.800 1.00 94.75 130 HIS A C 1
ATOM 1026 O O . HIS A 1 130 ? 12.420 -0.772 -2.353 1.00 94.75 130 HIS A O 1
ATOM 1032 N N . GLU A 1 131 ? 11.018 -0.167 -4.000 1.00 93.50 131 GLU A N 1
ATOM 1033 C CA . GLU A 1 131 ? 12.033 0.454 -4.847 1.00 93.50 131 GLU A CA 1
ATOM 1034 C C . GLU A 1 131 ? 12.005 1.964 -4.590 1.00 93.50 131 GLU A C 1
ATOM 1036 O O . GLU A 1 131 ? 10.984 2.619 -4.824 1.00 93.50 131 GLU A O 1
ATOM 1041 N N . SER A 1 132 ? 13.112 2.516 -4.090 1.00 92.12 132 SER A N 1
ATOM 1042 C CA . SER A 1 132 ? 13.280 3.956 -3.896 1.00 92.12 132 SER A CA 1
ATOM 1043 C C . SER A 1 132 ? 14.017 4.585 -5.081 1.00 92.12 132 SER A C 1
ATOM 1045 O O . SER A 1 132 ? 14.986 4.035 -5.616 1.00 92.12 132 SER A O 1
ATOM 1047 N N . ILE A 1 133 ? 13.556 5.760 -5.512 1.00 89.50 133 ILE A N 1
ATOM 1048 C CA . ILE A 1 133 ? 14.280 6.581 -6.485 1.00 89.50 133 ILE A CA 1
ATOM 1049 C C . ILE A 1 133 ? 15.227 7.507 -5.714 1.00 89.50 133 ILE A C 1
ATOM 1051 O O . ILE A 1 133 ? 14.753 8.371 -4.973 1.00 89.50 133 ILE A O 1
ATOM 1055 N N . PRO A 1 134 ? 16.554 7.360 -5.873 1.00 83.56 134 PRO A N 1
ATOM 1056 C CA . PRO A 1 134 ? 17.508 8.262 -5.249 1.00 83.56 134 PRO A CA 1
ATOM 1057 C C . PRO A 1 134 ? 17.474 9.642 -5.921 1.00 83.56 134 PRO A C 1
ATOM 1059 O O . PRO A 1 134 ? 17.196 9.758 -7.114 1.00 83.56 134 PRO A O 1
ATOM 1062 N N . ASN A 1 135 ? 17.816 10.687 -5.162 1.00 76.88 135 ASN A N 1
ATOM 1063 C CA . ASN A 1 135 ? 18.027 12.056 -5.654 1.00 76.88 135 ASN A CA 1
ATOM 1064 C C . ASN A 1 135 ? 16.816 12.732 -6.331 1.00 76.88 135 ASN A C 1
ATOM 1066 O O . ASN A 1 135 ? 16.950 13.728 -7.042 1.00 76.88 135 ASN A O 1
ATOM 1070 N N . SER A 1 136 ? 15.606 12.227 -6.116 1.00 70.94 136 SER A N 1
ATOM 1071 C CA . SER A 1 136 ? 14.408 13.015 -6.368 1.00 70.94 136 SER A CA 1
ATOM 1072 C C . SER A 1 136 ? 14.170 13.933 -5.171 1.00 70.94 136 SER A C 1
ATOM 1074 O O . SER A 1 136 ? 14.176 13.473 -4.035 1.00 70.94 136 SER A O 1
ATOM 1076 N N . GLY A 1 137 ? 13.878 15.219 -5.400 1.00 70.44 137 GLY A N 1
ATOM 1077 C CA . GLY A 1 137 ? 13.552 16.174 -4.320 1.00 70.44 137 GLY A CA 1
ATOM 1078 C C . GLY A 1 137 ? 12.342 15.778 -3.449 1.00 70.44 137 GLY A C 1
ATOM 1079 O O . GLY A 1 137 ? 12.022 16.453 -2.479 1.00 70.44 137 GLY A O 1
ATOM 1080 N N . LYS A 1 138 ? 11.663 14.679 -3.797 1.00 76.69 138 LYS A N 1
ATOM 1081 C CA . LYS A 1 138 ? 10.692 13.951 -2.979 1.00 76.69 138 LYS A CA 1
ATOM 1082 C C . LYS A 1 138 ? 11.109 12.482 -2.968 1.00 76.69 138 LYS A C 1
ATOM 1084 O O . LYS A 1 138 ? 11.346 11.943 -4.045 1.00 76.69 138 LYS A O 1
ATOM 1089 N N . SER A 1 139 ? 11.170 11.824 -1.814 1.00 76.56 139 SER A N 1
ATOM 1090 C CA . SER A 1 139 ? 11.470 10.386 -1.737 1.00 76.56 139 SER A CA 1
ATOM 1091 C C . SER A 1 139 ? 10.323 9.573 -2.348 1.00 76.56 139 SER A C 1
ATOM 1093 O O . SER A 1 139 ? 9.305 9.333 -1.698 1.00 76.56 139 SER A O 1
ATOM 1095 N N . TYR A 1 140 ? 10.452 9.192 -3.622 1.00 87.44 140 TYR A N 1
ATOM 1096 C CA . TYR A 1 140 ? 9.482 8.329 -4.293 1.00 87.44 140 TYR A CA 1
ATOM 1097 C C . TYR A 1 140 ? 9.817 6.869 -3.986 1.00 87.44 140 TYR A C 1
ATOM 1099 O O . TYR A 1 140 ? 10.836 6.360 -4.454 1.00 87.44 140 TYR A O 1
ATOM 1107 N N . SER A 1 141 ? 8.940 6.212 -3.227 1.00 92.94 141 SER A N 1
ATOM 1108 C CA . SER A 1 141 ? 9.002 4.774 -2.948 1.00 92.94 141 SER A CA 1
ATOM 1109 C C . SER A 1 141 ? 7.832 4.065 -3.622 1.00 92.94 141 SER A C 1
ATOM 1111 O O . SER A 1 141 ? 6.676 4.457 -3.421 1.00 92.94 141 SER A O 1
ATOM 1113 N N . TYR A 1 142 ? 8.144 3.030 -4.401 1.00 94.81 142 TYR A N 1
ATOM 1114 C CA . TYR A 1 142 ? 7.176 2.200 -5.116 1.00 94.81 142 TYR A CA 1
ATOM 1115 C C . TYR A 1 142 ? 7.018 0.850 -4.425 1.00 94.81 142 TYR A C 1
ATOM 1117 O O . TYR A 1 142 ? 7.987 0.101 -4.273 1.00 94.81 142 TYR A O 1
ATOM 1125 N N . TYR A 1 143 ? 5.779 0.536 -4.061 1.00 96.31 143 TYR A N 1
ATOM 1126 C CA . TYR A 1 143 ? 5.390 -0.714 -3.415 1.00 96.31 143 TYR A CA 1
ATOM 1127 C C . TYR A 1 143 ? 4.615 -1.576 -4.400 1.00 96.31 143 TYR A C 1
ATOM 1129 O O . TYR A 1 143 ? 3.664 -1.083 -5.011 1.00 96.31 143 TYR A O 1
ATOM 1137 N N . ALA A 1 144 ? 4.988 -2.845 -4.558 1.00 96.62 144 ALA A N 1
ATOM 1138 C CA . ALA A 1 144 ? 4.278 -3.747 -5.457 1.00 96.62 144 ALA A CA 1
ATOM 1139 C C . ALA A 1 144 ? 2.810 -3.909 -5.032 1.00 96.62 144 ALA A C 1
ATOM 1141 O O . ALA A 1 144 ? 2.491 -4.123 -3.862 1.00 96.62 144 ALA A O 1
ATOM 1142 N N . LEU A 1 145 ? 1.900 -3.825 -6.002 1.00 95.75 145 LEU A N 1
ATOM 1143 C CA . LEU A 1 145 ? 0.462 -3.905 -5.759 1.00 95.75 145 LEU A CA 1
ATOM 1144 C C . LEU A 1 145 ? 0.061 -5.265 -5.169 1.00 95.75 145 LEU A C 1
ATOM 1146 O O . LEU A 1 145 ? -0.832 -5.324 -4.325 1.00 95.75 145 LEU A O 1
ATOM 1150 N N . SER A 1 146 ? 0.719 -6.346 -5.600 1.00 95.81 146 SER A N 1
ATOM 1151 C CA . SER A 1 146 ? 0.530 -7.696 -5.055 1.00 95.81 146 SER A CA 1
ATOM 1152 C C . SER A 1 146 ? 0.762 -7.732 -3.549 1.00 95.81 146 SER A C 1
ATOM 1154 O O . SER A 1 146 ? -0.051 -8.281 -2.807 1.00 95.81 146 SER A O 1
ATOM 1156 N N . ASP A 1 147 ? 1.838 -7.094 -3.103 1.00 96.81 147 ASP A N 1
ATOM 1157 C CA . ASP A 1 147 ? 2.314 -7.172 -1.728 1.00 96.81 147 ASP A CA 1
ATOM 1158 C C . ASP A 1 147 ? 1.452 -6.297 -0.822 1.00 96.81 147 ASP A C 1
ATOM 1160 O O . ASP A 1 147 ? 1.058 -6.716 0.265 1.00 96.81 147 ASP A O 1
ATOM 1164 N N . VAL A 1 148 ? 1.057 -5.118 -1.315 1.00 96.62 148 VAL A N 1
ATOM 1165 C CA . VAL A 1 148 ? 0.092 -4.239 -0.643 1.00 96.62 148 VAL A CA 1
ATOM 1166 C C . VAL A 1 148 ? -1.256 -4.946 -0.462 1.00 96.62 148 VAL A C 1
ATOM 1168 O O . VAL A 1 148 ? -1.811 -4.934 0.639 1.00 96.62 148 VAL A O 1
ATOM 1171 N N . LYS A 1 149 ? -1.767 -5.626 -1.500 1.00 95.81 149 LYS A N 1
ATOM 1172 C CA . LYS A 1 149 ? -3.001 -6.426 -1.406 1.00 95.81 149 LYS A CA 1
ATOM 1173 C C . LYS A 1 149 ? -2.861 -7.578 -0.420 1.00 95.81 149 LYS A C 1
ATOM 1175 O O . LYS A 1 149 ? -3.764 -7.803 0.384 1.00 95.81 149 LYS A O 1
ATOM 1180 N N . ALA A 1 150 ? -1.742 -8.298 -0.463 1.00 96.31 150 ALA A N 1
ATOM 1181 C CA . ALA A 1 150 ? -1.478 -9.404 0.448 1.00 96.31 150 ALA A CA 1
ATOM 1182 C C . ALA A 1 150 ? -1.423 -8.929 1.908 1.00 96.31 150 ALA A C 1
ATOM 1184 O O . ALA A 1 150 ? -1.995 -9.578 2.784 1.00 96.31 150 ALA A O 1
ATOM 1185 N N . LEU A 1 151 ? -0.801 -7.775 2.173 1.00 96.19 151 LEU A N 1
ATOM 1186 C CA . LEU A 1 151 ? -0.754 -7.176 3.505 1.00 96.19 151 LEU A CA 1
ATOM 1187 C C . LEU A 1 151 ? -2.145 -6.746 3.982 1.00 96.19 151 LEU A C 1
ATOM 1189 O O . LEU A 1 151 ? -2.533 -7.082 5.100 1.00 96.19 151 LEU A O 1
ATOM 1193 N N . ALA A 1 152 ? -2.918 -6.069 3.128 1.00 95.81 152 ALA A N 1
ATOM 1194 C CA . ALA A 1 152 ? -4.291 -5.671 3.436 1.00 95.81 152 ALA A CA 1
ATOM 1195 C C . ALA A 1 152 ? -5.177 -6.889 3.747 1.00 95.81 152 ALA A C 1
ATOM 1197 O O . ALA A 1 152 ? -5.907 -6.892 4.739 1.00 95.81 152 ALA A O 1
ATOM 1198 N N . ARG A 1 153 ? -5.043 -7.963 2.959 1.00 95.88 153 ARG A N 1
ATOM 1199 C CA . ARG A 1 153 ? -5.747 -9.228 3.189 1.00 95.88 153 ARG A CA 1
ATOM 1200 C C . ARG A 1 153 ? -5.347 -9.865 4.517 1.00 95.88 153 ARG A C 1
ATOM 1202 O O . ARG A 1 153 ? -6.212 -10.288 5.276 1.00 95.88 153 ARG A O 1
ATOM 1209 N N . ARG A 1 154 ? -4.051 -9.910 4.840 1.00 95.88 154 ARG A N 1
ATOM 1210 C CA . ARG A 1 154 ? -3.574 -10.427 6.135 1.00 95.88 154 ARG A CA 1
ATOM 1211 C C . ARG A 1 154 ? -4.106 -9.609 7.313 1.00 95.88 154 ARG A C 1
ATOM 1213 O O . ARG A 1 154 ? -4.516 -10.199 8.305 1.00 95.88 154 ARG A O 1
ATOM 1220 N N . LYS A 1 155 ? -4.143 -8.280 7.190 1.00 95.56 155 LYS A N 1
ATOM 1221 C CA . LYS A 1 155 ? -4.696 -7.373 8.207 1.00 95.56 155 LYS A CA 1
ATOM 1222 C C . LYS A 1 155 ? -6.186 -7.623 8.447 1.00 95.56 155 LYS A C 1
ATOM 1224 O O . LYS A 1 155 ? -6.635 -7.604 9.591 1.00 95.56 155 LYS A O 1
ATOM 1229 N N . PHE A 1 156 ? -6.942 -7.875 7.379 1.00 95.06 156 PHE A N 1
ATOM 1230 C CA . PHE A 1 156 ? -8.350 -8.257 7.465 1.00 95.06 156 PHE A CA 1
ATOM 1231 C C . PHE A 1 156 ? -8.531 -9.616 8.152 1.00 95.06 156 PHE A C 1
ATOM 1233 O O . PHE A 1 156 ? -9.284 -9.715 9.114 1.00 95.06 156 PHE A O 1
ATOM 1240 N N . LEU A 1 157 ? -7.772 -10.637 7.738 1.00 94.50 157 LEU A N 1
ATOM 1241 C CA . LEU A 1 157 ? -7.825 -11.971 8.352 1.00 94.50 157 LEU A CA 1
ATOM 1242 C C . LEU A 1 157 ? -7.410 -11.972 9.832 1.00 94.50 157 LEU A C 1
ATOM 1244 O O . LEU A 1 157 ? -7.917 -12.776 10.605 1.00 94.50 157 LEU A O 1
ATOM 1248 N N . ALA A 1 158 ? -6.523 -11.062 10.239 1.00 93.44 158 ALA A N 1
ATOM 1249 C CA . ALA A 1 158 ? -6.137 -10.868 11.636 1.00 93.44 158 ALA A CA 1
ATOM 1250 C C . ALA A 1 158 ? -7.205 -10.139 12.482 1.00 93.44 158 ALA A C 1
ATOM 1252 O O . ALA A 1 158 ? -7.018 -9.968 13.683 1.00 93.44 158 ALA A O 1
ATOM 1253 N N . GLY A 1 159 ? -8.299 -9.662 11.876 1.00 93.44 159 GLY A N 1
ATOM 1254 C CA . GLY A 1 159 ? -9.335 -8.880 12.560 1.00 93.44 159 GLY A CA 1
ATOM 1255 C C . GLY A 1 159 ? -8.925 -7.438 12.891 1.00 93.44 159 GLY A C 1
ATOM 1256 O O . GLY A 1 159 ? -9.671 -6.721 13.551 1.00 93.44 159 GLY A O 1
ATOM 1257 N N . ALA A 1 160 ? -7.763 -6.979 12.414 1.00 92.81 160 ALA A N 1
ATOM 1258 C CA . ALA A 1 160 ? -7.282 -5.606 12.602 1.00 92.81 160 ALA A CA 1
ATOM 1259 C C . ALA A 1 160 ? -7.916 -4.606 11.607 1.00 92.81 160 ALA A C 1
ATOM 1261 O O . ALA A 1 160 ? -7.749 -3.386 11.739 1.00 92.81 160 ALA A O 1
ATOM 1262 N N . SER A 1 161 ? -8.651 -5.110 10.608 1.00 91.75 161 SER A N 1
ATOM 1263 C CA . SER A 1 161 ? -9.491 -4.339 9.686 1.00 91.75 161 SER A CA 1
ATOM 1264 C C . SER A 1 161 ? -10.903 -4.919 9.635 1.00 91.75 161 SER A C 1
ATOM 1266 O O . SER A 1 161 ? -11.073 -6.133 9.628 1.00 91.75 161 SER A O 1
ATOM 1268 N N . LEU A 1 162 ? -11.905 -4.043 9.543 1.00 88.00 162 LEU A N 1
ATOM 1269 C CA . LEU A 1 162 ? -13.317 -4.420 9.414 1.00 88.00 162 LEU A CA 1
ATOM 1270 C C . LEU A 1 162 ? -13.734 -4.733 7.972 1.00 88.00 162 LEU A C 1
ATOM 1272 O O . LEU A 1 162 ? -14.721 -5.427 7.758 1.00 88.00 162 LEU A O 1
ATOM 1276 N N . VAL A 1 163 ? -13.016 -4.186 6.988 1.00 89.50 163 VAL A N 1
ATOM 1277 C CA . VAL A 1 163 ? -13.365 -4.280 5.565 1.00 89.50 163 VAL A CA 1
ATOM 1278 C C . VAL A 1 163 ? -12.213 -4.929 4.810 1.00 89.50 163 VAL A C 1
ATOM 1280 O O . VAL A 1 163 ? -11.051 -4.547 5.005 1.00 89.50 163 VAL A O 1
ATOM 1283 N N . ASP A 1 164 ? -12.539 -5.889 3.943 1.00 89.88 164 ASP A N 1
ATOM 1284 C CA . ASP A 1 164 ? -11.590 -6.460 2.992 1.00 89.88 164 ASP A CA 1
ATOM 1285 C C . ASP A 1 164 ? -11.481 -5.561 1.757 1.00 89.88 164 ASP A C 1
ATOM 1287 O O . ASP A 1 164 ? -12.295 -5.613 0.838 1.00 89.88 164 ASP A O 1
ATOM 1291 N N . LEU A 1 165 ? -10.452 -4.716 1.748 1.00 86.69 165 LEU A N 1
ATOM 1292 C CA . LEU A 1 165 ? -10.142 -3.820 0.632 1.00 86.69 165 LEU A CA 1
ATOM 1293 C C . LEU A 1 165 ? -9.217 -4.476 -0.410 1.00 86.69 165 LEU A C 1
ATOM 1295 O O . LEU A 1 165 ? -8.840 -3.832 -1.384 1.00 86.69 165 LEU A O 1
ATOM 1299 N N . SER A 1 166 ? -8.805 -5.736 -0.217 1.00 82.31 166 SER A N 1
ATOM 1300 C CA . SER A 1 166 ? -7.816 -6.389 -1.089 1.00 82.31 166 SER A CA 1
ATOM 1301 C C . SER A 1 166 ? -8.387 -6.823 -2.445 1.00 82.31 166 SER A C 1
ATOM 1303 O O . SER A 1 166 ? -7.659 -6.843 -3.446 1.00 82.31 166 SER A O 1
ATOM 1305 N N . ALA A 1 167 ? -9.685 -7.132 -2.482 1.00 76.50 167 ALA A N 1
ATOM 1306 C CA . ALA A 1 167 ? -10.401 -7.614 -3.661 1.00 76.50 167 ALA A CA 1
ATOM 1307 C C . ALA A 1 167 ? -11.184 -6.519 -4.408 1.00 76.50 167 ALA A C 1
ATOM 1309 O O . ALA A 1 167 ? -11.634 -6.757 -5.527 1.00 76.50 167 ALA A O 1
ATOM 1310 N N . ASP A 1 168 ? -11.341 -5.332 -3.819 1.00 81.75 168 ASP A N 1
ATOM 1311 C CA . ASP A 1 168 ? -12.201 -4.286 -4.369 1.00 81.75 168 ASP A CA 1
ATOM 1312 C C . ASP A 1 168 ? -11.563 -3.626 -5.606 1.00 81.75 168 ASP A C 1
ATOM 1314 O O . ASP A 1 168 ? -10.513 -2.977 -5.533 1.00 81.75 168 ASP A O 1
ATOM 1318 N N . SER A 1 169 ? -12.192 -3.804 -6.769 1.00 77.25 169 SER A N 1
ATOM 1319 C CA . SER A 1 169 ? -11.724 -3.241 -8.037 1.00 77.25 169 SER A CA 1
ATOM 1320 C C . SER A 1 169 ? -11.799 -1.715 -8.056 1.00 77.25 169 SER A C 1
ATOM 1322 O O . SER A 1 169 ? -10.926 -1.074 -8.639 1.00 77.25 169 SER A O 1
ATOM 1324 N N . HIS A 1 170 ? -12.779 -1.117 -7.372 1.00 77.00 170 HIS A N 1
ATOM 1325 C CA . HIS A 1 170 ? -12.977 0.334 -7.365 1.00 77.00 170 HIS A CA 1
ATOM 1326 C C . HIS A 1 170 ? -11.859 1.067 -6.606 1.00 77.00 170 HIS A C 1
ATOM 1328 O O . HIS A 1 170 ? -11.467 2.188 -6.946 1.00 77.00 170 HIS A O 1
ATOM 1334 N N . VAL A 1 171 ? -11.289 0.411 -5.591 1.00 78.88 171 VAL A N 1
ATOM 1335 C CA . VAL A 1 171 ? -10.113 0.912 -4.867 1.00 78.88 171 VAL A CA 1
ATOM 1336 C C . VAL A 1 171 ? -8.913 1.029 -5.811 1.00 78.88 171 VAL A C 1
ATOM 1338 O O . VAL A 1 171 ? -8.153 1.991 -5.725 1.00 78.88 171 VAL A O 1
ATOM 1341 N N . LEU A 1 172 ? -8.762 0.095 -6.755 1.00 78.94 172 LEU A N 1
ATOM 1342 C CA . LEU A 1 172 ? -7.630 0.059 -7.686 1.00 78.94 172 LEU A CA 1
ATOM 1343 C C . LEU A 1 172 ? -7.709 1.133 -8.765 1.00 78.94 172 LEU A C 1
ATOM 1345 O O . LEU A 1 172 ? -6.677 1.695 -9.128 1.00 78.94 172 LEU A O 1
ATOM 1349 N N . GLU A 1 173 ? -8.910 1.430 -9.256 1.00 78.75 173 GLU A N 1
ATOM 1350 C CA . GLU A 1 173 ? -9.118 2.453 -10.287 1.00 78.75 173 GLU A CA 1
ATOM 1351 C C . GLU A 1 173 ? -8.676 3.842 -9.815 1.00 78.75 173 GLU A C 1
ATOM 1353 O O . GLU A 1 173 ? -8.127 4.621 -10.593 1.00 78.75 173 GLU A O 1
ATOM 1358 N N . ASN A 1 174 ? -8.836 4.122 -8.519 1.00 80.94 174 ASN A N 1
ATOM 1359 C CA . ASN A 1 174 ? -8.516 5.418 -7.927 1.00 80.94 174 ASN A CA 1
ATOM 1360 C C . ASN A 1 174 ? -7.124 5.482 -7.280 1.00 80.94 174 ASN A C 1
ATOM 1362 O O . ASN A 1 174 ? -6.640 6.572 -6.984 1.00 80.94 174 ASN A O 1
ATOM 1366 N N . ALA A 1 175 ? -6.457 4.344 -7.067 1.00 84.56 175 ALA A N 1
ATOM 1367 C CA . ALA A 1 175 ? -5.185 4.287 -6.346 1.00 84.56 175 ALA A CA 1
ATOM 1368 C C . ALA A 1 175 ? -3.971 4.778 -7.162 1.00 84.56 175 ALA A C 1
ATOM 1370 O O . ALA A 1 175 ? -2.852 4.705 -6.675 1.00 84.56 175 ALA A O 1
ATOM 1371 N N . GLY A 1 176 ? -4.138 5.262 -8.398 1.00 89.06 176 GLY A N 1
ATOM 1372 C CA . GLY A 1 176 ? -3.010 5.787 -9.180 1.00 89.06 176 GLY A CA 1
ATOM 1373 C C . GLY A 1 176 ? -1.947 4.728 -9.506 1.00 89.06 176 GLY A C 1
ATOM 1374 O O . GLY A 1 176 ? -0.748 5.007 -9.443 1.00 89.06 176 GLY A O 1
ATOM 1375 N N . VAL A 1 177 ? -2.379 3.505 -9.841 1.00 93.31 177 VAL A N 1
ATOM 1376 C CA . VAL A 1 177 ? -1.498 2.359 -10.124 1.00 93.31 177 VAL A CA 1
ATOM 1377 C C . VAL A 1 177 ? -0.485 2.690 -11.223 1.00 93.31 177 VAL A C 1
ATOM 1379 O O . VAL A 1 177 ? -0.839 3.033 -12.353 1.00 93.31 177 VAL A O 1
ATOM 1382 N N . GLN A 1 178 ? 0.793 2.527 -10.897 1.00 94.00 178 GLN A N 1
ATOM 1383 C CA . GLN A 1 178 ? 1.911 2.682 -11.818 1.00 94.00 178 GLN A CA 1
ATOM 1384 C C . GLN A 1 178 ? 2.346 1.312 -12.340 1.00 94.00 178 GLN A C 1
ATOM 1386 O O . GLN A 1 178 ? 2.325 0.324 -11.611 1.00 94.00 178 GLN A O 1
ATOM 1391 N N . LYS A 1 179 ? 2.779 1.237 -13.593 1.00 94.69 179 LYS A N 1
ATOM 1392 C CA . LYS A 1 179 ? 3.394 0.061 -14.202 1.00 94.69 179 LYS A CA 1
ATOM 1393 C C . LYS A 1 179 ? 4.843 0.377 -14.549 1.00 94.69 179 LYS A C 1
ATOM 1395 O O . LYS A 1 179 ? 5.134 1.428 -15.121 1.00 94.69 179 LYS A O 1
ATOM 1400 N N . LYS A 1 180 ? 5.753 -0.542 -14.231 1.00 95.00 180 LYS A N 1
ATOM 1401 C CA . LYS A 1 180 ? 7.149 -0.434 -14.665 1.00 95.00 180 LYS A CA 1
ATOM 1402 C C . LYS A 1 180 ? 7.245 -0.783 -16.149 1.00 95.00 180 LYS A C 1
ATOM 1404 O O . LYS A 1 180 ? 6.948 -1.916 -16.532 1.00 95.00 180 LYS A O 1
ATOM 1409 N N . HIS A 1 181 ? 7.631 0.177 -16.983 1.00 93.44 181 HIS A N 1
ATOM 1410 C CA . HIS A 1 181 ? 7.705 -0.004 -18.438 1.00 93.44 181 HIS A CA 1
ATOM 1411 C C . HIS A 1 181 ? 9.134 -0.206 -18.942 1.00 93.44 181 HIS A C 1
ATOM 1413 O O . HIS A 1 181 ? 9.328 -0.925 -19.919 1.00 93.44 181 HIS A O 1
ATOM 1419 N N . THR A 1 182 ? 10.122 0.395 -18.278 1.00 93.38 182 THR A N 1
ATOM 1420 C CA . THR A 1 182 ? 11.534 0.341 -18.677 1.00 93.38 182 THR A CA 1
ATOM 1421 C C . THR A 1 182 ? 12.448 0.180 -17.465 1.00 93.38 182 THR A C 1
ATOM 1423 O O . THR A 1 182 ? 12.101 0.568 -16.350 1.00 93.38 182 THR A O 1
ATOM 1426 N N . ASP A 1 183 ? 13.632 -0.387 -17.687 1.00 90.62 183 ASP A N 1
ATOM 1427 C CA . ASP A 1 183 ? 14.741 -0.391 -16.733 1.00 90.62 183 ASP A CA 1
ATOM 1428 C C . ASP A 1 183 ? 16.014 -0.121 -17.533 1.00 90.62 183 ASP A C 1
ATOM 1430 O O . ASP A 1 183 ? 16.549 -0.996 -18.207 1.00 90.62 183 ASP A O 1
ATOM 1434 N N . ASN A 1 184 ? 16.448 1.135 -17.535 1.00 88.25 184 ASN A N 1
ATOM 1435 C CA . ASN A 1 184 ? 17.635 1.584 -18.261 1.00 88.25 184 ASN A CA 1
ATOM 1436 C C . ASN A 1 184 ? 18.919 1.430 -17.425 1.00 88.25 184 ASN A C 1
ATOM 1438 O O . ASN A 1 184 ? 19.900 2.132 -17.662 1.00 88.25 184 ASN A O 1
ATOM 1442 N N . GLY A 1 185 ? 18.903 0.598 -16.379 1.00 89.00 185 GLY A N 1
ATOM 1443 C CA . GLY A 1 185 ? 20.013 0.504 -15.438 1.00 89.00 185 GLY A CA 1
ATOM 1444 C C . GLY A 1 185 ? 20.042 1.644 -14.413 1.00 89.00 185 GLY A C 1
ATOM 1445 O O . GLY A 1 185 ? 20.726 1.513 -13.396 1.00 89.00 185 GLY A O 1
ATOM 1446 N N . GLN A 1 186 ? 19.237 2.695 -14.583 1.00 88.12 186 GLN A N 1
ATOM 1447 C CA . GLN A 1 186 ? 19.071 3.784 -13.623 1.00 88.12 186 GLN A CA 1
ATOM 1448 C C . GLN A 1 186 ? 17.678 3.753 -12.994 1.00 88.12 186 GLN A C 1
ATOM 1450 O O . GLN A 1 186 ? 16.701 3.354 -13.615 1.00 88.12 186 GLN A O 1
ATOM 1455 N N . ARG A 1 187 ? 17.571 4.215 -11.746 1.00 88.25 187 ARG A N 1
ATOM 1456 C CA . ARG A 1 187 ? 16.281 4.378 -11.066 1.00 88.25 187 ARG A CA 1
ATOM 1457 C C . ARG A 1 187 ? 15.828 5.810 -11.234 1.00 88.25 187 ARG A C 1
ATOM 1459 O O . ARG A 1 187 ? 16.343 6.702 -10.571 1.00 88.25 187 ARG A O 1
ATOM 1466 N N . ASN A 1 188 ? 14.893 6.026 -12.144 1.00 90.75 188 ASN A N 1
ATOM 1467 C CA . ASN A 1 188 ? 14.297 7.330 -12.374 1.00 90.75 188 ASN A CA 1
ATOM 1468 C C . ASN A 1 188 ? 12.775 7.199 -12.487 1.00 90.75 188 ASN A C 1
ATOM 1470 O O . ASN A 1 188 ? 12.223 6.105 -12.610 1.00 90.75 188 ASN A O 1
ATOM 1474 N N . ARG A 1 189 ? 12.083 8.338 -12.423 1.00 88.38 189 ARG A N 1
ATOM 1475 C CA . ARG A 1 189 ? 10.617 8.372 -12.479 1.00 88.38 189 ARG A CA 1
ATOM 1476 C C . ARG A 1 189 ? 10.083 7.914 -13.837 1.00 88.38 189 ARG A C 1
ATOM 1478 O O . ARG A 1 189 ? 8.999 7.356 -13.880 1.00 88.38 189 ARG A O 1
ATOM 1485 N N . GLY A 1 190 ? 10.844 8.120 -14.914 1.00 89.69 190 GLY A N 1
ATOM 1486 C CA . GLY A 1 190 ? 10.456 7.743 -16.276 1.00 89.69 190 GLY A CA 1
ATOM 1487 C C . GLY A 1 190 ? 10.265 6.238 -16.474 1.00 89.69 190 GLY A C 1
ATOM 1488 O O . GLY A 1 190 ? 9.525 5.838 -17.366 1.00 89.69 190 GLY A O 1
ATOM 1489 N N . ASN A 1 191 ? 10.856 5.410 -15.608 1.00 92.00 191 ASN A N 1
ATOM 1490 C CA . ASN A 1 191 ? 10.660 3.960 -15.624 1.00 92.00 191 ASN A CA 1
ATOM 1491 C C . ASN A 1 191 ? 9.240 3.525 -15.229 1.00 92.00 191 ASN A C 1
ATOM 1493 O O . ASN A 1 191 ? 8.831 2.403 -15.544 1.00 92.00 191 ASN A O 1
ATOM 1497 N N . TRP A 1 192 ? 8.497 4.401 -14.550 1.00 93.31 192 TRP A N 1
ATOM 1498 C CA . TRP A 1 192 ? 7.155 4.152 -14.045 1.00 93.31 192 TRP A CA 1
ATOM 1499 C C . TRP A 1 192 ? 6.146 5.025 -14.789 1.00 93.31 192 TRP A C 1
ATOM 1501 O O . TRP A 1 192 ? 6.300 6.242 -14.874 1.00 93.31 192 TRP A O 1
ATOM 1511 N N . GLY A 1 193 ? 5.107 4.397 -15.333 1.00 91.00 193 GLY A N 1
ATOM 1512 C CA . GLY A 1 193 ? 4.022 5.087 -16.025 1.00 91.00 193 GLY A CA 1
ATOM 1513 C C . GLY A 1 193 ? 2.667 4.695 -15.463 1.00 91.00 193 GLY A C 1
ATOM 1514 O O . GLY A 1 193 ? 2.495 3.605 -14.928 1.00 91.00 193 GLY A O 1
ATOM 1515 N N . ASP A 1 194 ? 1.685 5.577 -15.599 1.00 89.88 194 ASP A N 1
ATOM 1516 C CA . ASP A 1 194 ? 0.318 5.296 -15.174 1.00 89.88 194 ASP A CA 1
ATOM 1517 C C . ASP A 1 194 ? -0.266 4.141 -16.008 1.00 89.88 194 ASP A C 1
ATOM 1519 O O . ASP A 1 194 ? -0.409 4.232 -17.236 1.00 89.88 194 ASP A O 1
ATOM 1523 N N . ALA A 1 195 ? -0.621 3.050 -15.323 1.00 83.50 195 ALA A N 1
ATOM 1524 C CA . ALA A 1 195 ? -1.153 1.846 -15.947 1.00 83.50 195 ALA A CA 1
ATOM 1525 C C . ALA A 1 195 ? -2.457 2.133 -16.714 1.00 83.50 195 ALA A C 1
ATOM 1527 O O . ALA A 1 195 ? -2.688 1.559 -17.782 1.00 83.50 195 ALA A O 1
ATOM 1528 N N . SER A 1 196 ? -3.277 3.071 -16.224 1.00 76.62 196 SER A N 1
ATOM 1529 C CA . SER A 1 196 ? -4.532 3.476 -16.868 1.00 76.62 196 SER A CA 1
ATOM 1530 C C . SER A 1 196 ? -4.292 4.282 -18.149 1.00 76.62 196 SER A C 1
ATOM 1532 O O . SER A 1 196 ? -5.067 4.212 -19.107 1.00 76.62 196 SER A O 1
ATOM 1534 N N . THR A 1 197 ? -3.203 5.051 -18.189 1.00 73.75 197 THR A N 1
ATOM 1535 C CA . THR A 1 197 ? -2.835 5.870 -19.346 1.00 73.75 197 THR A CA 1
ATOM 1536 C C . THR A 1 197 ? -2.322 4.993 -20.486 1.00 73.75 197 THR A C 1
ATOM 1538 O O . THR A 1 197 ? -2.671 5.232 -21.643 1.00 73.75 197 THR A O 1
ATOM 1541 N N . ALA A 1 198 ? -1.583 3.922 -20.180 1.00 66.75 198 ALA A N 1
ATOM 1542 C CA . ALA A 1 198 ? -1.136 2.958 -21.185 1.00 66.75 198 ALA A CA 1
ATOM 1543 C C . ALA A 1 198 ? -2.319 2.299 -21.923 1.00 66.75 198 ALA A C 1
ATOM 1545 O O . ALA A 1 198 ? -2.328 2.260 -23.155 1.00 66.75 198 ALA A O 1
ATOM 1546 N N . VAL A 1 199 ? -3.349 1.861 -21.188 1.00 66.69 199 VAL A N 1
ATOM 1547 C CA . VAL A 1 199 ? -4.563 1.262 -21.773 1.00 66.69 199 VAL A CA 1
ATOM 1548 C C . VAL A 1 199 ? -5.335 2.286 -22.607 1.00 66.69 199 VAL A C 1
ATOM 1550 O O . VAL A 1 199 ? -5.666 2.018 -23.762 1.00 66.69 199 VAL A O 1
ATOM 1553 N N . ARG A 1 200 ? -5.564 3.495 -22.075 1.00 70.62 200 ARG A N 1
ATOM 1554 C CA . ARG A 1 200 ? -6.262 4.567 -22.809 1.00 70.62 200 ARG A CA 1
ATOM 1555 C C . ARG A 1 200 ? -5.546 4.948 -24.106 1.00 70.62 200 ARG A C 1
ATOM 1557 O O . ARG A 1 200 ? -6.200 5.138 -25.130 1.00 70.62 200 ARG A O 1
ATOM 1564 N N . ASN A 1 201 ? -4.218 5.034 -24.086 1.00 71.44 201 ASN A N 1
ATOM 1565 C CA . ASN A 1 201 ? -3.429 5.358 -25.274 1.00 71.44 201 ASN A CA 1
ATOM 1566 C C . ASN A 1 201 ? -3.449 4.228 -26.311 1.00 71.44 201 ASN A C 1
ATOM 1568 O O . ASN A 1 201 ? -3.540 4.515 -27.503 1.00 71.44 201 ASN A O 1
ATOM 1572 N N . ALA A 1 202 ? -3.421 2.964 -25.879 1.00 68.50 202 ALA A N 1
ATOM 1573 C CA . ALA A 1 202 ? -3.553 1.819 -26.779 1.00 68.50 202 ALA A CA 1
ATOM 1574 C C . ALA A 1 202 ? -4.918 1.811 -27.491 1.00 68.50 202 ALA A C 1
ATOM 1576 O O . ALA A 1 202 ? -4.968 1.690 -28.713 1.00 68.50 202 ALA A O 1
ATOM 1577 N N . VAL A 1 203 ? -6.013 2.046 -26.755 1.00 73.81 203 VAL A N 1
ATOM 1578 C CA . VAL A 1 203 ? -7.369 2.144 -27.329 1.00 73.81 203 VAL A CA 1
ATOM 1579 C C . VAL A 1 203 ? -7.482 3.310 -28.314 1.00 73.81 203 VAL A C 1
ATOM 1581 O O . VAL A 1 203 ? -8.052 3.150 -29.392 1.00 73.81 203 VAL A O 1
ATOM 1584 N N . LYS A 1 204 ? -6.914 4.480 -27.986 1.00 76.88 204 LYS A N 1
ATOM 1585 C CA . LYS A 1 204 ? -6.892 5.632 -28.905 1.00 76.88 204 LYS A CA 1
ATOM 1586 C C . LYS A 1 204 ? -6.152 5.320 -30.207 1.00 76.88 204 LYS A C 1
ATOM 1588 O O . LYS A 1 204 ? -6.639 5.696 -31.266 1.00 76.88 204 LYS A O 1
ATOM 1593 N N . ARG A 1 205 ? -5.010 4.626 -30.137 1.00 78.62 205 ARG A N 1
ATOM 1594 C CA . ARG A 1 205 ? -4.247 4.220 -31.329 1.00 78.62 205 ARG A CA 1
ATOM 1595 C C . ARG A 1 205 ? -5.024 3.229 -32.188 1.00 78.62 205 ARG A C 1
ATOM 1597 O O . ARG A 1 205 ? -5.104 3.444 -33.386 1.00 78.62 205 ARG A O 1
ATOM 1604 N N . ALA A 1 206 ? -5.649 2.221 -31.575 1.00 78.94 206 ALA A N 1
ATOM 1605 C CA . ALA A 1 206 ? -6.461 1.243 -32.299 1.00 78.94 206 ALA A CA 1
ATOM 1606 C C . ALA A 1 206 ? -7.625 1.898 -33.065 1.00 78.94 206 ALA A C 1
ATOM 1608 O O . ALA A 1 206 ? -7.888 1.523 -34.201 1.00 78.94 206 ALA A O 1
ATOM 1609 N N . ARG A 1 207 ? -8.268 2.921 -32.478 1.00 78.38 207 ARG A N 1
ATOM 1610 C CA . ARG A 1 207 ? -9.345 3.684 -33.134 1.00 78.38 207 ARG A CA 1
ATOM 1611 C C . ARG A 1 207 ? -8.878 4.569 -34.290 1.00 78.38 207 ARG A C 1
ATOM 1613 O O . ARG A 1 207 ? -9.690 4.873 -35.145 1.00 78.38 207 ARG A O 1
ATOM 1620 N N . ALA A 1 208 ? -7.621 5.012 -34.303 1.00 83.75 208 ALA A N 1
ATOM 1621 C CA . ALA A 1 208 ? -7.087 5.871 -35.365 1.00 83.75 208 ALA A CA 1
ATOM 1622 C C . ALA A 1 208 ? -6.674 5.091 -36.630 1.00 83.75 208 ALA A C 1
ATOM 1624 O O . ALA A 1 208 ? -6.435 5.697 -37.668 1.00 83.75 208 ALA A O 1
ATOM 1625 N N . THR A 1 209 ? -6.553 3.765 -36.530 1.00 83.44 209 THR A N 1
ATOM 1626 C CA . THR A 1 209 ? -6.206 2.854 -37.636 1.00 83.44 209 THR A CA 1
ATOM 1627 C C . THR A 1 209 ? -7.412 2.221 -38.340 1.00 83.44 209 THR A C 1
ATOM 1629 O O . THR A 1 209 ? -7.217 1.528 -39.335 1.00 83.44 209 THR A O 1
ATOM 1632 N N . THR A 1 210 ? -8.625 2.440 -37.829 1.00 72.31 210 THR A N 1
ATOM 1633 C CA . THR A 1 210 ? -9.914 2.084 -38.459 1.00 72.31 210 THR A CA 1
ATOM 1634 C C . THR A 1 210 ? -10.560 3.319 -39.046 1.00 72.31 210 THR A C 1
ATOM 1636 O O . THR A 1 210 ? -11.055 3.223 -40.185 1.00 72.31 210 THR A O 1
#

Secondary structure (DSSP, 8-state):
----PPP--PPPPP-------------------PPP--------------PPPPP-PPPP---HHHHHHHHHHHHHHHHHHHHHHHHHHTPPPP---TT--PPTT-EEEEHHHHHHHHT--HHHHHTS-EEEETT-SS-EEEEEHHHHHHHHHHHHHTTS-SS--SS-HHHHHHTT-EEE----SS--GGGEEEHHHHHHHHHHHHHH--

Foldseek 3Di:
DDDDDDDDDDDDDDDDDDDDDDDDDDDDDDDDDDDDDDDDDPDDPPDPPDDPDPDPDPDDDQDPVNVVVVVVVVVVVVVLVVLLVVVLVPQDFDPDDLPDDDDAFFKWFWPVLLCVLLVDDPSLVRSFDWHWAPPDPDTTTIGGLVVSLVSSQVCVVSSNDPDNSSPDPVSVVPSQIWGQHDCPVHRDPVRIDRPVVVVVVVVVVVVVVD

Organism: NCBI:txid230812